Protein AF-A0A087TTS1-F1 (afdb_monomer_lite)

Organism: Stegodyphus mimosarum (NCBI:txid407821)

InterPro domains:
  IPR000451 NF-kappa-B/Dorsal [PTHR24169] (59-221)
  IPR008967 p53-like transcription factor, DNA-binding domain superfamily [SSF49417] (60-221)
  IPR011539 Rel homology domain, DNA-binding domain [PF00554] (62-221)
  IPR011539 Rel homology domain, DNA-binding domain [PS50254] (57-225)
  IPR037059 Rel homology domain (RHD), DNA-binding domain superfamily [G3DSA:2.60.40.340] (59-225)

pLDDT: mean 71.17, std 23.01, range [23.38, 93.0]

Sequence (225 aa):
MLSESIFIASSYNEALQLGTYIQEDISLSAVNDVYSPNSPEGAINFLDLPVNRSYYSGMPYLNLIVQPAEMYRFRYESEKGSHGGLGGKGTSSKKSCPTIKLENYKHKRNVVIRVSLYTKEENPRPHVLQLKKKNSVTDDAVYEKLGKDFTAKFQSLCIVNKKKEEIVEILKNRKLKELYSLGFETRKLDKIHEREIEETAKSMQGCLNAVKLCFEAFYENDLST

Foldseek 3Di:
DDDQFQDDDFDDPDDDPPFRARPDDPPCVVVVVPDPPDDPDPDPPPVPDPPPPVVVPQTKGKDFPFAWDPDDDAAAPPDDDLRAATATHPDPDSFHFTKIATPNDDDPFWKKKKKFKWFPDPPTDGALKFKDAVPDPDTGIDIFTADPRRMGGRGSIHIHADDLVSSLVSLVVVVVVVCVVVVHPDPDDDPVSSVVSVVVSVVCVVRRNDITMTMTMDGPVSVVD

Structure (mmCIF, N/CA/C/O backbone):
data_AF-A0A087TTS1-F1
#
_entry.id   AF-A0A087TTS1-F1
#
loop_
_atom_site.group_PDB
_atom_site.id
_atom_site.type_symbol
_atom_site.label_atom_id
_atom_site.label_alt_id
_atom_site.label_comp_id
_atom_site.label_asym_id
_atom_site.label_entity_id
_atom_site.label_seq_id
_atom_site.pdbx_PDB_ins_code
_atom_site.Cartn_x
_atom_site.Cartn_y
_atom_site.Cartn_z
_atom_site.occupancy
_atom_site.B_iso_or_equiv
_atom_site.auth_seq_id
_atom_site.auth_comp_id
_atom_site.auth_asym_id
_atom_site.auth_atom_id
_atom_site.pdbx_PDB_model_num
ATOM 1 N N . MET A 1 1 ? 20.508 -1.789 13.905 1.00 25.19 1 MET A N 1
ATOM 2 C CA . MET A 1 1 ? 19.551 -2.252 14.930 1.00 25.19 1 MET A CA 1
ATOM 3 C C . MET A 1 1 ? 18.288 -2.631 14.192 1.00 25.19 1 MET A C 1
ATOM 5 O O . MET A 1 1 ? 17.810 -1.817 13.416 1.00 25.19 1 MET A O 1
ATOM 9 N N . LEU A 1 2 ? 17.874 -3.891 14.296 1.00 23.38 2 LEU A N 1
ATOM 10 C CA . LEU A 1 2 ? 16.754 -4.445 13.536 1.00 23.38 2 LEU A CA 1
ATOM 11 C C . LEU A 1 2 ? 15.454 -3.846 14.088 1.00 23.38 2 LEU A C 1
ATOM 13 O O . LEU A 1 2 ? 15.192 -3.986 15.278 1.00 23.38 2 LEU A O 1
ATOM 17 N N . SER A 1 3 ? 14.696 -3.134 13.254 1.00 24.20 3 SER A N 1
ATOM 18 C CA . SER A 1 3 ? 13.356 -2.665 13.598 1.00 24.20 3 SER A CA 1
ATOM 19 C C . SER A 1 3 ? 12.401 -3.858 13.626 1.00 24.20 3 SER A C 1
ATOM 21 O O . SER A 1 3 ? 12.297 -4.606 12.649 1.00 24.20 3 SER A O 1
ATOM 23 N N . GLU A 1 4 ? 11.709 -4.045 14.747 1.00 27.39 4 GLU A N 1
ATOM 24 C CA . GLU A 1 4 ? 10.666 -5.058 14.916 1.00 27.39 4 GLU A CA 1
ATOM 25 C C . GLU A 1 4 ? 9.496 -4.718 13.984 1.00 27.39 4 GLU A C 1
ATOM 27 O O . GLU A 1 4 ? 8.679 -3.842 14.246 1.00 27.39 4 GLU A O 1
ATOM 32 N N . SER A 1 5 ? 9.468 -5.357 12.816 1.00 25.86 5 SER A N 1
ATOM 33 C CA . SER A 1 5 ? 8.443 -5.134 11.798 1.00 25.86 5 SER A CA 1
ATOM 34 C C . SER A 1 5 ? 7.351 -6.191 11.943 1.00 25.86 5 SER A C 1
ATOM 36 O O . SER A 1 5 ? 7.622 -7.385 11.833 1.00 25.86 5 SER A O 1
ATOM 38 N N . ILE A 1 6 ? 6.105 -5.768 12.159 1.00 30.20 6 ILE A N 1
ATOM 39 C CA . ILE A 1 6 ? 4.937 -6.657 12.163 1.00 30.20 6 ILE A CA 1
ATOM 40 C C . ILE A 1 6 ? 4.554 -6.934 10.704 1.00 30.20 6 ILE A C 1
ATOM 42 O O . ILE A 1 6 ? 3.877 -6.135 10.053 1.00 30.20 6 ILE A O 1
ATOM 46 N N . PHE A 1 7 ? 5.005 -8.071 10.174 1.00 26.64 7 PHE A N 1
ATOM 47 C CA . PHE A 1 7 ? 4.662 -8.513 8.824 1.00 26.64 7 PHE A CA 1
ATOM 48 C C . PHE A 1 7 ? 3.325 -9.260 8.808 1.00 26.64 7 PHE A C 1
ATOM 50 O O . PHE A 1 7 ? 3.176 -10.326 9.404 1.00 26.64 7 PHE A O 1
ATOM 57 N N . ILE A 1 8 ? 2.353 -8.708 8.076 1.00 28.55 8 ILE A N 1
ATOM 58 C CA . ILE A 1 8 ? 1.053 -9.329 7.809 1.00 28.55 8 ILE A CA 1
ATOM 59 C C . ILE A 1 8 ? 0.707 -9.166 6.320 1.00 28.55 8 ILE A C 1
ATOM 61 O O . ILE A 1 8 ? 0.448 -8.064 5.851 1.00 28.55 8 ILE A O 1
ATOM 65 N N . ALA A 1 9 ? 0.662 -10.272 5.574 1.00 27.17 9 ALA A N 1
ATOM 66 C CA . ALA A 1 9 ? 0.062 -10.383 4.238 1.00 27.17 9 ALA A CA 1
ATOM 67 C C . ALA A 1 9 ? -0.929 -11.565 4.279 1.00 27.17 9 ALA A C 1
ATOM 69 O O . ALA A 1 9 ? -0.661 -12.550 4.946 1.00 27.17 9 ALA A O 1
ATOM 70 N N . SER A 1 10 ? -2.087 -11.612 3.627 1.00 29.55 10 SER A N 1
ATOM 71 C CA . SER A 1 10 ? -2.648 -10.877 2.499 1.00 29.55 10 SER A CA 1
ATOM 72 C C . SER A 1 10 ? -4.180 -10.990 2.566 1.00 29.55 10 SER A C 1
ATOM 74 O O . SER A 1 10 ? -4.708 -11.896 3.212 1.00 29.55 10 SER A O 1
ATOM 76 N N . SER A 1 11 ? -4.920 -10.134 1.859 1.00 31.55 11 SER A N 1
ATOM 77 C CA . SER A 1 11 ? -6.323 -10.443 1.570 1.00 31.55 11 SER A CA 1
ATOM 78 C C . SER A 1 11 ? -6.399 -11.492 0.447 1.00 31.55 11 SER A C 1
ATOM 80 O O . SER A 1 11 ? -6.242 -11.143 -0.725 1.00 31.55 11 SER A O 1
ATOM 82 N N . TYR A 1 12 ? -6.683 -12.751 0.785 1.00 31.62 12 TYR A N 1
ATOM 83 C CA . TYR A 1 12 ? -7.326 -13.710 -0.119 1.00 31.62 12 TYR A CA 1
ATOM 84 C C . TYR A 1 12 ? -8.422 -14.454 0.647 1.00 31.62 12 TYR A C 1
ATOM 86 O O . TYR A 1 12 ? -8.173 -15.083 1.671 1.00 31.62 12 TYR A O 1
ATOM 94 N N . ASN A 1 13 ? -9.655 -14.351 0.153 1.00 37.06 13 ASN A N 1
ATOM 95 C CA . ASN A 1 13 ? -10.732 -15.258 0.526 1.00 37.06 13 ASN A CA 1
ATOM 96 C C . ASN A 1 13 ? -10.643 -16.457 -0.417 1.00 37.06 13 ASN A C 1
ATOM 98 O O . ASN A 1 13 ? -11.119 -16.369 -1.541 1.00 37.06 13 ASN A O 1
ATOM 102 N N . GLU A 1 14 ? -9.955 -17.503 0.029 1.00 29.23 14 GLU A N 1
ATOM 103 C CA . GLU A 1 14 ? -10.333 -18.920 -0.072 1.00 29.23 14 GLU A CA 1
ATOM 104 C C . GLU A 1 14 ? -9.151 -19.740 0.464 1.00 29.23 14 GLU A C 1
ATOM 106 O O . GLU A 1 14 ? -8.061 -19.710 -0.093 1.00 29.23 14 GLU A O 1
ATOM 111 N N . ALA A 1 15 ? -9.373 -20.417 1.595 1.00 25.44 15 ALA A N 1
ATOM 112 C CA . ALA A 1 15 ? -8.446 -21.350 2.236 1.00 25.44 15 ALA A CA 1
ATOM 113 C C . ALA A 1 15 ? -7.056 -20.792 2.613 1.00 25.44 15 ALA A C 1
ATOM 115 O O . ALA A 1 15 ? -6.059 -21.112 1.984 1.00 25.44 15 ALA A O 1
ATOM 116 N N . LEU A 1 16 ? -6.995 -20.010 3.697 1.00 27.19 16 LEU A N 1
ATOM 117 C CA . LEU A 1 16 ? -6.027 -20.143 4.803 1.00 27.19 16 LEU A CA 1
ATOM 118 C C . LEU A 1 16 ? -6.139 -18.899 5.682 1.00 27.19 16 LEU A C 1
ATOM 120 O O . LEU A 1 16 ? -5.562 -17.846 5.433 1.00 27.19 16 LEU A O 1
ATOM 124 N N . GLN A 1 17 ? -6.902 -19.056 6.754 1.00 27.30 17 GLN A N 1
ATOM 125 C CA . GLN A 1 17 ? -6.937 -18.168 7.906 1.00 27.30 17 GLN A CA 1
ATOM 126 C C . GLN A 1 17 ? -5.632 -18.363 8.705 1.00 27.30 17 GLN A C 1
ATOM 128 O O . GLN A 1 17 ? -5.651 -18.793 9.855 1.00 27.30 17 GLN A O 1
ATOM 133 N N . LEU A 1 18 ? -4.479 -18.158 8.061 1.00 27.58 18 LEU A N 1
ATOM 134 C CA . LEU A 1 18 ? -3.185 -18.194 8.729 1.00 27.58 18 LEU A CA 1
ATOM 135 C C . LEU A 1 18 ? -2.978 -16.830 9.369 1.00 27.58 18 LEU A C 1
ATOM 137 O O . LEU A 1 18 ? -2.708 -15.840 8.692 1.00 27.58 18 LEU A O 1
ATOM 141 N N . GLY A 1 19 ? -3.191 -16.799 10.684 1.00 28.50 19 GLY A N 1
ATOM 142 C CA . GLY A 1 19 ? -2.874 -15.665 11.531 1.00 28.50 19 GLY A CA 1
ATOM 143 C C . GLY A 1 19 ? -1.453 -15.202 11.252 1.00 28.50 19 GLY A C 1
ATOM 144 O O . GLY A 1 19 ? -0.486 -15.945 11.382 1.00 28.50 19 GLY A O 1
ATOM 145 N N . THR A 1 20 ? -1.345 -13.969 10.816 1.00 30.69 20 THR A N 1
ATOM 146 C CA . THR A 1 20 ? -0.092 -13.245 10.712 1.00 30.69 20 THR A CA 1
ATOM 147 C C . THR A 1 20 ? 0.042 -12.437 11.997 1.00 30.69 20 THR A C 1
ATOM 149 O O . THR A 1 20 ? -0.834 -11.629 12.318 1.00 30.69 20 THR A O 1
ATOM 152 N N . TYR A 1 21 ? 1.074 -12.745 12.777 1.00 36.06 21 TYR A N 1
ATOM 153 C CA . TYR A 1 21 ? 1.198 -12.351 14.178 1.00 36.06 21 TYR A CA 1
ATOM 154 C C . TYR A 1 21 ? 2.141 -11.163 14.366 1.00 36.06 21 TYR A C 1
ATOM 156 O O . TYR A 1 21 ? 3.129 -11.016 13.650 1.00 36.06 21 TYR A O 1
ATOM 164 N N . ILE A 1 22 ? 1.846 -10.344 15.379 1.00 29.83 22 ILE A N 1
ATOM 165 C CA . ILE A 1 22 ? 2.792 -9.385 15.952 1.00 29.83 22 ILE A CA 1
ATOM 166 C C . ILE A 1 22 ? 3.912 -10.174 16.628 1.00 29.83 22 ILE A C 1
ATOM 168 O O . ILE A 1 22 ? 3.656 -10.955 17.545 1.00 29.83 22 ILE A O 1
ATOM 172 N N . GLN A 1 23 ? 5.139 -9.977 16.158 1.00 28.70 23 GLN A N 1
ATOM 173 C CA . GLN A 1 23 ? 6.338 -10.542 16.756 1.00 28.70 23 GLN A CA 1
ATOM 174 C C . GLN A 1 23 ? 6.786 -9.624 17.901 1.00 28.70 23 GLN A C 1
ATOM 176 O O . GLN A 1 23 ? 7.677 -8.808 17.723 1.00 28.70 23 GLN A O 1
ATOM 181 N N . GLU A 1 24 ? 6.138 -9.729 19.060 1.00 29.58 24 GLU A N 1
ATOM 182 C CA . GLU A 1 24 ? 6.689 -9.201 20.314 1.00 29.58 24 GLU A CA 1
ATOM 183 C C . GLU A 1 24 ? 6.966 -10.379 21.255 1.00 29.58 24 GLU A C 1
ATOM 185 O O . GLU A 1 24 ? 6.064 -11.149 21.586 1.00 29.58 24 GLU A O 1
ATOM 190 N N . ASP A 1 25 ? 8.243 -10.534 21.611 1.00 29.30 25 ASP A N 1
ATOM 191 C CA . ASP A 1 25 ? 8.785 -11.341 22.707 1.00 29.30 25 ASP A CA 1
ATOM 192 C C . ASP A 1 25 ? 8.143 -12.717 22.949 1.00 29.30 25 ASP A C 1
ATOM 194 O O . ASP A 1 25 ? 7.500 -12.977 23.972 1.00 29.30 25 ASP A O 1
ATOM 198 N N . ILE A 1 26 ? 8.452 -13.683 22.075 1.00 32.44 26 ILE A N 1
ATOM 199 C CA . ILE A 1 26 ? 8.525 -15.074 22.538 1.00 32.44 26 ILE A CA 1
ATOM 200 C C . ILE A 1 26 ? 9.680 -15.110 23.538 1.00 32.44 26 ILE A C 1
ATOM 202 O O . ILE A 1 26 ? 10.849 -15.119 23.151 1.00 32.44 26 ILE A O 1
ATOM 206 N N . SER A 1 27 ? 9.360 -15.120 24.834 1.00 30.25 27 SER A N 1
ATOM 207 C CA . SER A 1 27 ? 10.336 -15.485 25.856 1.00 30.25 27 SER A CA 1
ATOM 208 C C . SER A 1 27 ? 10.974 -16.808 25.430 1.00 30.25 27 SER A C 1
ATOM 210 O O . SER A 1 27 ? 10.293 -17.829 25.334 1.00 30.25 27 SER A O 1
ATOM 212 N N . LEU A 1 28 ? 12.286 -16.784 25.170 1.00 33.53 28 LEU A N 1
ATOM 213 C CA . LEU A 1 28 ? 13.107 -17.945 24.791 1.00 33.53 28 LEU A CA 1
ATOM 214 C C . LEU A 1 28 ? 12.978 -19.128 25.771 1.00 33.53 28 LEU A C 1
ATOM 216 O O . LEU A 1 28 ? 13.400 -20.237 25.458 1.00 33.53 28 LEU A O 1
ATOM 220 N N . SER A 1 29 ? 12.351 -18.927 26.933 1.00 32.62 29 SER A N 1
ATOM 221 C CA . SER A 1 29 ? 11.978 -19.992 27.860 1.00 32.62 29 SER A CA 1
ATOM 222 C C . SER A 1 29 ? 10.967 -20.993 27.290 1.00 32.62 29 SER A C 1
ATOM 224 O O . SER A 1 29 ? 10.970 -22.130 27.741 1.00 32.62 29 SER A O 1
ATOM 226 N N . ALA A 1 30 ? 10.151 -20.633 26.291 1.00 36.94 30 ALA A N 1
ATOM 227 C CA . ALA A 1 30 ? 9.190 -21.560 25.678 1.00 36.94 30 ALA A CA 1
ATOM 228 C C . ALA A 1 30 ? 9.812 -22.492 24.615 1.00 36.94 30 ALA A C 1
ATOM 230 O O . ALA A 1 30 ? 9.168 -23.446 24.186 1.00 36.94 30 ALA A O 1
ATOM 231 N N . VAL A 1 31 ? 11.050 -22.224 24.180 1.00 34.72 31 VAL A N 1
ATOM 232 C CA . VAL A 1 31 ? 11.747 -23.001 23.134 1.00 34.72 31 VAL A CA 1
ATOM 233 C C . VAL A 1 31 ? 12.570 -24.153 23.728 1.00 34.72 31 VAL A C 1
ATOM 235 O O . VAL A 1 31 ? 12.857 -25.131 23.041 1.00 34.72 31 VAL A O 1
ATOM 238 N N . ASN A 1 32 ? 12.912 -24.087 25.018 1.00 33.50 32 ASN A N 1
ATOM 239 C CA . ASN A 1 32 ? 13.805 -25.065 25.647 1.00 33.50 32 ASN A CA 1
ATOM 240 C C . ASN A 1 32 ? 13.162 -26.437 25.920 1.00 33.50 32 ASN A C 1
ATOM 242 O O . ASN A 1 32 ? 13.896 -27.401 26.120 1.00 33.50 32 ASN A O 1
ATOM 246 N N . ASP A 1 33 ? 11.833 -26.559 25.864 1.00 35.97 33 ASP A N 1
ATOM 247 C CA . ASP A 1 33 ? 11.143 -27.834 26.122 1.00 35.97 33 ASP A CA 1
ATOM 248 C C . ASP A 1 33 ? 11.001 -28.728 24.876 1.00 35.97 33 ASP A C 1
ATOM 250 O O . ASP A 1 33 ? 10.437 -29.820 24.952 1.00 35.97 33 ASP A O 1
ATOM 254 N N . VAL A 1 34 ? 11.538 -28.313 23.721 1.00 40.97 34 VAL A N 1
ATOM 255 C CA . VAL A 1 34 ? 11.495 -29.100 22.473 1.00 40.97 34 VAL A CA 1
ATOM 256 C C . VAL A 1 34 ? 12.896 -29.238 21.872 1.00 40.97 34 VAL A C 1
ATOM 258 O O . VAL A 1 34 ? 13.123 -28.988 20.692 1.00 40.97 34 VAL A O 1
ATOM 261 N N . TYR A 1 35 ? 13.868 -29.650 22.687 1.00 32.09 35 TYR A N 1
ATOM 262 C CA . TYR A 1 35 ? 15.144 -30.156 22.180 1.00 32.09 35 TYR A CA 1
ATOM 263 C C . TYR A 1 35 ? 15.119 -31.686 22.207 1.00 32.09 35 TYR A C 1
ATOM 265 O O . TYR A 1 35 ? 15.430 -32.310 23.220 1.00 32.09 35 TYR A O 1
ATOM 273 N N . SER A 1 36 ? 14.722 -32.306 21.092 1.00 39.31 36 SER A N 1
ATOM 274 C CA . SER A 1 36 ? 14.979 -33.732 20.867 1.00 39.31 36 SER A CA 1
ATOM 275 C C . SER A 1 36 ? 16.279 -33.857 20.066 1.00 39.31 36 SER A C 1
ATOM 277 O O . SER A 1 36 ? 16.302 -33.467 18.898 1.00 39.31 36 SER A O 1
ATOM 279 N N . PRO A 1 37 ? 17.375 -34.369 20.656 1.00 37.22 37 PRO A N 1
ATOM 280 C CA . PRO A 1 37 ? 18.721 -34.286 20.081 1.00 37.22 37 PRO A CA 1
ATOM 281 C C . PRO A 1 37 ? 18.973 -35.197 18.861 1.00 37.22 37 PRO A C 1
ATOM 283 O O . PRO A 1 37 ? 20.119 -35.347 18.453 1.00 37.22 37 PRO A O 1
ATOM 286 N N . ASN A 1 38 ? 17.939 -35.802 18.261 1.00 41.56 38 ASN A N 1
ATOM 287 C CA . ASN A 1 38 ? 18.095 -36.894 17.289 1.00 41.56 38 ASN A CA 1
ATOM 288 C C . ASN A 1 38 ? 17.496 -36.647 15.888 1.00 41.56 38 ASN A C 1
ATOM 290 O O . ASN A 1 38 ? 17.278 -37.614 15.163 1.00 41.56 38 ASN A O 1
ATOM 294 N N . SER A 1 39 ? 17.248 -35.403 15.459 1.00 36.75 39 SER A N 1
ATOM 295 C CA . SER A 1 39 ? 16.858 -35.135 14.060 1.00 36.75 39 SER A CA 1
ATOM 296 C C . SER A 1 39 ? 18.042 -34.603 13.246 1.00 36.75 39 SER A C 1
ATOM 298 O O . SER A 1 39 ? 18.546 -33.523 13.564 1.00 36.75 39 SER A O 1
ATOM 300 N N . PRO A 1 40 ? 18.494 -35.310 12.195 1.00 44.06 40 PRO A N 1
ATOM 301 C CA . PRO A 1 40 ? 19.441 -34.759 11.241 1.00 44.06 40 PRO A CA 1
ATOM 302 C C . PRO A 1 40 ? 18.705 -33.795 10.294 1.00 44.06 40 PRO A C 1
ATOM 304 O O . PRO A 1 40 ? 17.588 -34.072 9.875 1.00 44.06 40 PRO A O 1
ATOM 307 N N . GLU A 1 41 ? 19.365 -32.682 9.967 1.00 38.72 41 GLU A N 1
ATOM 308 C CA . GLU A 1 41 ? 18.955 -31.611 9.035 1.00 38.72 41 GLU A CA 1
ATOM 309 C C . GLU A 1 41 ? 18.004 -30.533 9.598 1.00 38.72 41 GLU A C 1
ATOM 311 O O . GLU A 1 41 ? 16.790 -30.673 9.710 1.00 38.72 41 GLU A O 1
ATOM 316 N N . GLY A 1 42 ? 18.615 -29.395 9.952 1.00 39.56 42 GLY A N 1
ATOM 317 C CA . GLY A 1 42 ? 17.997 -28.229 10.583 1.00 39.56 42 GLY A CA 1
ATOM 318 C C . GLY A 1 42 ? 17.185 -27.334 9.646 1.00 39.56 42 GLY A C 1
ATOM 319 O O . GLY A 1 42 ? 17.517 -26.162 9.478 1.00 39.56 42 GLY A O 1
ATOM 320 N N . ALA A 1 43 ? 16.090 -27.853 9.094 1.00 34.31 43 ALA A N 1
ATOM 321 C CA . ALA A 1 43 ? 15.010 -27.037 8.549 1.00 34.31 43 ALA A CA 1
ATOM 322 C C . ALA A 1 43 ? 13.812 -27.096 9.507 1.00 34.31 43 ALA A C 1
ATOM 324 O O . ALA A 1 43 ? 13.143 -28.118 9.631 1.00 34.31 43 ALA A O 1
ATOM 325 N N . ILE A 1 44 ? 13.546 -25.998 10.217 1.00 38.88 44 ILE A N 1
ATOM 326 C CA . ILE A 1 44 ? 12.379 -25.898 11.097 1.00 38.88 44 ILE A CA 1
ATOM 327 C C . ILE A 1 44 ? 11.158 -25.626 10.208 1.00 38.88 44 ILE A C 1
ATOM 329 O O . ILE A 1 44 ? 10.908 -24.487 9.813 1.00 38.88 44 ILE A O 1
ATOM 333 N N . ASN A 1 45 ? 10.396 -26.665 9.865 1.00 38.00 45 ASN A N 1
ATOM 334 C CA . ASN A 1 45 ? 9.073 -26.489 9.270 1.00 38.00 45 ASN A CA 1
ATOM 335 C C . ASN A 1 45 ? 8.112 -26.012 10.364 1.00 38.00 45 ASN A C 1
ATOM 337 O O . ASN A 1 45 ? 7.629 -26.795 11.178 1.00 38.00 45 ASN A O 1
ATOM 341 N N . PHE A 1 46 ? 7.795 -24.716 10.371 1.00 40.12 46 PHE A N 1
ATOM 342 C CA . PHE A 1 46 ? 6.841 -24.111 11.315 1.00 40.12 46 PHE A CA 1
ATOM 343 C C . PHE A 1 46 ? 5.412 -24.691 11.226 1.00 40.12 46 PHE A C 1
ATOM 345 O O . PHE A 1 46 ? 4.577 -24.392 12.076 1.00 40.12 46 PHE A O 1
ATOM 352 N N . LEU A 1 47 ? 5.132 -25.523 10.217 1.00 39.78 47 LEU A N 1
ATOM 353 C CA . LEU A 1 47 ? 3.879 -26.263 10.035 1.00 39.78 47 LEU A CA 1
ATOM 354 C C . LEU A 1 47 ? 3.792 -27.545 10.884 1.00 39.78 47 LEU A C 1
ATOM 356 O O . LEU A 1 47 ? 2.684 -28.016 11.123 1.00 39.78 47 LEU A O 1
ATOM 360 N N . ASP A 1 48 ? 4.922 -28.072 11.365 1.00 37.06 48 ASP A N 1
ATOM 361 C CA . ASP A 1 48 ? 4.988 -29.342 12.108 1.00 37.06 48 ASP A CA 1
ATOM 362 C C . ASP A 1 48 ? 5.033 -29.151 13.635 1.00 37.06 48 ASP A C 1
ATOM 364 O O . ASP A 1 48 ? 5.116 -30.115 14.399 1.00 37.06 48 ASP A O 1
ATOM 368 N N . LEU A 1 49 ? 4.959 -27.906 14.113 1.00 39.91 49 LEU A N 1
ATOM 369 C CA . LEU A 1 49 ? 4.900 -27.624 15.542 1.00 39.91 49 LEU A CA 1
ATOM 370 C C . LEU A 1 49 ? 3.461 -27.821 16.053 1.00 39.91 49 LEU A C 1
ATOM 372 O O . LEU A 1 49 ? 2.540 -27.185 15.531 1.00 39.91 49 LEU A O 1
ATOM 376 N N . PRO A 1 50 ? 3.232 -28.612 17.121 1.00 39.31 50 PRO A N 1
ATOM 377 C CA . PRO A 1 50 ? 1.952 -28.652 17.817 1.00 39.31 50 PRO A CA 1
ATOM 378 C C . PRO A 1 50 ? 1.796 -27.370 18.651 1.00 39.31 50 PRO A C 1
ATOM 380 O O . PRO A 1 50 ? 1.785 -27.396 19.880 1.00 39.31 50 PRO A O 1
ATOM 383 N N . VAL A 1 51 ? 1.719 -26.209 17.991 1.00 45.78 51 VAL A N 1
ATOM 384 C CA . VAL A 1 51 ? 1.486 -24.937 18.675 1.00 45.78 51 VAL A CA 1
ATOM 385 C C . VAL A 1 51 ? 0.029 -24.913 19.107 1.00 45.78 51 VAL A C 1
ATOM 387 O O . VAL A 1 51 ? -0.899 -24.893 18.297 1.00 45.78 51 VAL A O 1
ATOM 390 N N . ASN A 1 52 ? -0.167 -24.959 20.420 1.00 40.62 52 ASN A N 1
ATOM 391 C CA . ASN A 1 52 ? -1.472 -24.944 21.052 1.00 40.62 52 ASN A CA 1
ATOM 392 C C . ASN A 1 52 ? -2.261 -23.709 20.573 1.00 40.62 52 ASN A C 1
ATOM 394 O O . ASN A 1 52 ? -1.883 -22.570 20.853 1.00 40.62 52 ASN A O 1
ATOM 398 N N . ARG A 1 53 ? -3.363 -23.931 19.841 1.00 41.09 53 ARG A N 1
ATOM 399 C CA . ARG A 1 53 ? -4.241 -22.889 19.260 1.00 41.09 53 ARG A CA 1
ATOM 400 C C . ARG A 1 53 ? -4.687 -21.827 20.277 1.00 41.09 53 ARG A C 1
ATOM 402 O O . ARG A 1 53 ? -5.051 -20.722 19.886 1.00 41.09 53 ARG A O 1
ATOM 409 N N . SER A 1 54 ? -4.661 -22.163 21.567 1.00 46.03 54 SER A N 1
ATOM 410 C CA . SER A 1 54 ? -4.984 -21.279 22.688 1.00 46.03 54 SER A CA 1
ATOM 411 C C . SER A 1 54 ? -4.014 -20.104 22.864 1.00 46.03 54 SER A C 1
ATOM 413 O O . SER A 1 54 ? -4.421 -19.067 23.382 1.00 46.03 54 SER A O 1
ATOM 415 N N . TYR A 1 55 ? -2.762 -20.208 22.403 1.00 45.59 55 TYR A N 1
ATOM 416 C CA . TYR A 1 55 ? -1.783 -19.119 22.539 1.00 45.59 55 TYR A CA 1
ATOM 417 C C . TYR A 1 55 ? -2.102 -17.934 21.614 1.00 45.59 55 TYR A C 1
ATOM 419 O O . TYR A 1 55 ? -1.853 -16.776 21.939 1.00 45.59 55 TYR A O 1
ATOM 427 N N . TYR A 1 56 ? -2.741 -18.211 20.478 1.00 50.62 56 TYR A N 1
ATOM 428 C CA . TYR A 1 56 ? -3.086 -17.209 19.475 1.00 50.62 56 TYR A CA 1
ATOM 429 C C . TYR A 1 56 ? -4.426 -16.514 19.724 1.00 50.62 56 TYR A C 1
ATOM 431 O O . TYR A 1 56 ? -4.667 -15.441 19.175 1.00 50.62 56 TYR A O 1
ATOM 439 N N . SER A 1 57 ? -5.293 -17.062 20.586 1.00 59.53 57 SER A N 1
ATOM 440 C CA . SER A 1 57 ? -6.628 -16.493 20.829 1.00 59.53 57 SER A CA 1
ATOM 441 C C . SER A 1 57 ? -6.622 -15.137 21.551 1.00 59.53 57 SER A C 1
ATOM 443 O O . SER A 1 57 ? -7.675 -14.518 21.685 1.00 59.53 57 SER A O 1
ATOM 445 N N . GLY A 1 58 ? -5.458 -14.660 22.007 1.00 69.25 58 GLY A N 1
ATOM 446 C CA . GLY A 1 58 ? -5.301 -13.375 22.694 1.00 69.25 58 GLY A CA 1
ATOM 447 C C . GLY A 1 58 ? -4.381 -12.364 22.007 1.00 69.25 58 GLY A C 1
ATOM 448 O O . GLY A 1 58 ? -4.279 -11.245 22.505 1.00 69.25 58 GLY A O 1
ATOM 449 N N . MET A 1 59 ? -3.727 -12.732 20.901 1.00 77.19 59 MET A N 1
ATOM 450 C CA . MET A 1 59 ? -2.749 -11.865 20.236 1.00 77.19 59 MET A CA 1
ATOM 451 C C . MET A 1 59 ? -3.441 -10.819 19.355 1.00 77.19 59 MET A C 1
ATOM 453 O O . MET A 1 59 ? -4.506 -11.118 18.797 1.00 77.19 59 MET A O 1
ATOM 457 N N . PRO A 1 60 ? -2.870 -9.609 19.203 1.00 82.38 60 PRO A N 1
ATOM 458 C CA . PRO A 1 60 ? -3.443 -8.609 18.318 1.00 82.38 60 PRO A CA 1
ATOM 459 C C . PRO A 1 60 ? -3.316 -9.011 16.844 1.00 82.38 60 PRO A C 1
ATOM 461 O O . PRO A 1 60 ? -2.300 -9.568 16.430 1.00 82.38 60 PRO A O 1
ATOM 464 N N . TYR A 1 61 ? -4.343 -8.710 16.049 1.00 82.81 61 TYR A N 1
ATOM 465 C CA . TYR A 1 61 ? -4.375 -9.016 14.615 1.00 82.81 61 TYR A CA 1
ATOM 466 C C . TYR A 1 61 ? -5.214 -7.997 13.838 1.00 82.81 61 TYR A C 1
ATOM 468 O O . TYR A 1 61 ? -6.091 -7.333 14.393 1.00 82.81 61 TYR A O 1
ATOM 476 N N . LEU A 1 62 ? -4.960 -7.878 12.533 1.00 84.81 62 LEU A N 1
ATOM 477 C CA . LEU A 1 62 ? -5.743 -7.020 11.645 1.00 84.81 62 LEU A CA 1
ATOM 478 C C . LEU A 1 62 ? -6.936 -7.778 11.062 1.00 84.81 62 LEU A C 1
ATOM 480 O O . LEU A 1 62 ? -6.787 -8.837 10.458 1.00 84.81 62 LEU A O 1
ATOM 484 N N . ASN A 1 63 ? -8.120 -7.195 11.204 1.00 86.25 63 ASN A N 1
ATOM 485 C CA . ASN A 1 63 ? -9.370 -7.706 10.666 1.00 86.25 63 ASN A CA 1
ATOM 486 C C . ASN A 1 63 ? -9.913 -6.758 9.587 1.00 86.25 63 ASN A C 1
ATOM 488 O O . ASN A 1 63 ? -10.146 -5.575 9.849 1.00 86.25 63 ASN A O 1
ATOM 492 N N . LEU A 1 64 ? -10.145 -7.262 8.371 1.00 85.12 64 LEU A N 1
ATOM 493 C CA . LEU A 1 64 ? -10.760 -6.485 7.290 1.00 85.12 64 LEU A CA 1
ATOM 494 C C . LEU A 1 64 ? -12.284 -6.446 7.467 1.00 85.12 64 LEU A C 1
ATOM 496 O O . LEU A 1 64 ? -13.014 -7.284 6.941 1.00 85.12 64 LEU A O 1
ATOM 500 N N . ILE A 1 65 ? -12.765 -5.434 8.189 1.00 88.56 65 ILE A N 1
ATOM 501 C CA . ILE A 1 65 ? -14.198 -5.212 8.434 1.00 88.56 65 ILE A CA 1
ATOM 502 C C . ILE A 1 65 ? -14.942 -4.896 7.134 1.00 88.56 65 ILE A C 1
ATOM 504 O O . ILE A 1 65 ? -16.065 -5.349 6.925 1.00 88.56 65 ILE A O 1
ATOM 508 N N . VAL A 1 66 ? -14.313 -4.122 6.245 1.00 87.50 66 VAL A N 1
ATOM 509 C CA . VAL A 1 66 ? -14.834 -3.852 4.902 1.00 87.50 66 VAL A CA 1
ATOM 510 C C . VAL A 1 66 ? -13.750 -4.180 3.889 1.00 87.50 66 VAL A C 1
ATOM 512 O O . VAL A 1 66 ? -12.730 -3.494 3.816 1.00 87.50 66 VAL A O 1
ATOM 515 N N . GLN A 1 67 ? -13.997 -5.222 3.097 1.00 85.94 67 GLN A N 1
ATOM 516 C CA . GLN A 1 67 ? -13.139 -5.621 1.982 1.00 85.94 67 GLN A CA 1
ATOM 517 C C . GLN A 1 67 ? -13.111 -4.533 0.896 1.00 85.94 67 GLN A C 1
ATOM 519 O O . GLN A 1 67 ? -14.117 -3.844 0.714 1.00 85.94 67 GLN A O 1
ATOM 524 N N . PRO A 1 68 ? -12.009 -4.359 0.149 1.00 86.44 68 PRO A N 1
ATOM 525 C CA . PRO A 1 68 ? -11.990 -3.483 -1.018 1.00 86.44 68 PRO A CA 1
ATOM 526 C C . PRO A 1 68 ? -12.939 -3.990 -2.111 1.00 86.44 68 PRO A C 1
ATOM 528 O O . PRO A 1 68 ? -13.188 -5.190 -2.237 1.00 86.44 68 PRO A O 1
ATOM 531 N N . ALA A 1 69 ? -13.473 -3.073 -2.916 1.00 82.50 69 ALA A N 1
ATOM 532 C CA . ALA A 1 69 ? -14.264 -3.428 -4.087 1.00 82.50 69 ALA A CA 1
ATOM 533 C C . ALA A 1 69 ? -13.430 -4.256 -5.081 1.00 82.50 69 ALA A C 1
ATOM 535 O O . ALA A 1 69 ? -12.298 -3.898 -5.398 1.00 82.50 69 ALA A O 1
ATOM 536 N N . GLU A 1 70 ? -14.015 -5.337 -5.602 1.00 79.62 70 GLU A N 1
ATOM 537 C CA . GLU A 1 70 ? -13.353 -6.233 -6.565 1.00 79.62 70 GLU A CA 1
ATOM 538 C C . GLU A 1 70 ? -13.142 -5.571 -7.928 1.00 79.62 70 GLU A C 1
ATOM 540 O O . GLU A 1 70 ? -12.178 -5.860 -8.631 1.00 79.62 70 GLU A O 1
ATOM 545 N N . MET A 1 71 ? -14.042 -4.653 -8.291 1.00 79.06 71 MET A N 1
ATOM 546 C CA . MET A 1 71 ? -13.957 -3.870 -9.514 1.00 79.06 71 MET A CA 1
ATOM 547 C C . MET A 1 71 ? -13.649 -2.418 -9.170 1.00 79.06 71 MET A C 1
ATOM 549 O O . MET A 1 71 ? -14.458 -1.715 -8.563 1.00 79.06 71 MET A O 1
ATOM 553 N N . TYR A 1 72 ? -12.483 -1.952 -9.604 1.00 83.06 72 TYR A N 1
ATOM 554 C CA . TYR A 1 72 ? -12.081 -0.557 -9.501 1.00 83.06 72 TYR A CA 1
ATOM 555 C C . TYR A 1 72 ? -11.295 -0.154 -10.745 1.00 83.06 72 TYR A C 1
ATOM 557 O O . TYR A 1 72 ? -10.492 -0.923 -11.268 1.00 83.06 72 TYR A O 1
ATOM 565 N N . ARG A 1 73 ? -11.533 1.064 -11.238 1.00 87.44 73 ARG A N 1
ATOM 566 C CA . ARG A 1 73 ? -10.833 1.581 -12.415 1.00 87.44 73 ARG A CA 1
ATOM 567 C C . ARG A 1 73 ? -9.573 2.317 -11.984 1.00 87.44 73 ARG A C 1
ATOM 569 O O . ARG A 1 73 ? -9.672 3.412 -11.431 1.00 87.44 73 ARG A O 1
ATOM 576 N N . PHE A 1 74 ? -8.418 1.744 -12.307 1.00 89.31 74 PHE A N 1
ATOM 577 C CA . PHE A 1 74 ? -7.124 2.405 -12.144 1.00 89.31 74 PHE A CA 1
ATOM 578 C C . PHE A 1 74 ? -7.036 3.618 -13.067 1.00 89.31 74 PHE A C 1
ATOM 580 O O . PHE A 1 74 ? -7.641 3.635 -14.144 1.00 89.31 74 PHE A O 1
ATOM 587 N N . ARG A 1 75 ? -6.312 4.645 -12.622 1.00 88.56 75 ARG A N 1
ATOM 588 C CA . ARG A 1 75 ? -6.287 5.956 -13.280 1.00 88.56 75 ARG A CA 1
ATOM 589 C C . ARG A 1 75 ? -4.877 6.374 -13.620 1.00 88.56 75 ARG A C 1
ATOM 591 O O . ARG A 1 75 ? -3.987 6.193 -12.803 1.00 88.56 75 ARG A O 1
ATOM 598 N N . TYR A 1 76 ? -4.668 6.957 -14.789 1.00 89.88 76 TYR A N 1
ATOM 599 C CA . TYR A 1 76 ? -3.400 7.614 -15.087 1.00 89.88 76 TYR A CA 1
ATOM 600 C C . TYR A 1 76 ? -3.337 8.976 -14.404 1.00 89.88 76 TYR A C 1
ATOM 602 O O . TYR A 1 76 ? -4.344 9.675 -14.310 1.00 89.88 76 TYR A O 1
ATOM 610 N N . GLU A 1 77 ? -2.136 9.388 -14.003 1.00 85.69 77 GLU A N 1
ATOM 611 C CA . GLU A 1 77 ? -1.906 10.705 -13.393 1.00 85.69 77 GLU A CA 1
ATOM 612 C C . GLU A 1 77 ? -2.363 11.865 -14.295 1.00 85.69 77 GLU A C 1
ATOM 614 O O . GLU A 1 77 ? -2.800 12.905 -13.817 1.00 85.69 77 GLU A O 1
ATOM 619 N N . SER A 1 78 ? -2.297 11.682 -15.617 1.00 86.19 78 SER A N 1
ATOM 620 C CA . SER A 1 78 ? -2.712 12.690 -16.592 1.00 86.19 78 SER A CA 1
ATOM 621 C C . SER A 1 78 ? -4.233 12.843 -16.737 1.00 86.19 78 SER A C 1
ATOM 623 O O . SER A 1 78 ? -4.678 13.739 -17.457 1.00 86.19 78 SER A O 1
ATOM 625 N N . GLU A 1 79 ? -5.046 11.964 -16.137 1.00 84.12 79 GLU A N 1
ATOM 626 C CA . GLU A 1 79 ? -6.507 12.095 -16.177 1.00 84.12 79 GLU A CA 1
ATOM 627 C C . GLU A 1 79 ? -6.955 13.314 -15.347 1.00 84.12 79 GLU A C 1
ATOM 629 O O . GLU A 1 79 ? -6.630 13.453 -14.170 1.00 84.12 79 GLU A O 1
ATOM 634 N N . LYS A 1 80 ? -7.713 14.229 -15.963 1.00 72.56 80 LYS A N 1
ATOM 635 C CA . LYS A 1 80 ? -8.261 15.405 -15.274 1.00 72.56 80 LYS A CA 1
ATOM 636 C C . LYS A 1 80 ? -9.529 15.017 -14.505 1.00 72.56 80 LYS A C 1
ATOM 638 O O . LYS A 1 80 ? -10.497 14.570 -15.117 1.00 72.56 80 LYS A O 1
ATOM 643 N N . GLY A 1 81 ? -9.565 15.286 -13.199 1.00 69.69 81 GLY A N 1
ATOM 644 C CA . GLY A 1 81 ? -10.782 15.221 -12.379 1.00 69.69 81 GLY A CA 1
ATOM 645 C C . GLY A 1 81 ? -10.629 14.463 -11.058 1.00 69.69 81 GLY A C 1
ATOM 646 O O . GLY A 1 81 ? -9.613 13.832 -10.783 1.00 69.69 81 GLY A O 1
ATOM 647 N N . SER A 1 82 ? -11.663 14.523 -10.214 1.00 69.19 82 SER A N 1
ATOM 648 C CA . SER A 1 82 ? -11.750 13.720 -8.992 1.00 69.19 82 SER A CA 1
ATOM 649 C C . SER A 1 82 ? -12.375 12.357 -9.311 1.00 69.19 82 SER A C 1
ATOM 651 O O . SER A 1 82 ? -13.586 12.215 -9.452 1.00 69.19 82 SER A O 1
ATOM 653 N N . HIS A 1 83 ? -11.542 11.323 -9.440 1.00 67.50 83 HIS A N 1
ATOM 654 C CA . HIS A 1 83 ? -11.991 10.000 -9.901 1.00 67.50 83 HIS A CA 1
ATOM 655 C C . HIS A 1 83 ? -12.637 9.100 -8.835 1.00 67.50 83 HIS A C 1
ATOM 657 O O . HIS A 1 83 ? -13.025 7.976 -9.149 1.00 67.50 83 HIS A O 1
ATOM 663 N N . GLY A 1 84 ? -12.840 9.605 -7.615 1.00 79.88 84 GLY A N 1
ATOM 664 C CA . GLY A 1 84 ? -13.418 8.843 -6.508 1.00 79.88 84 GLY A CA 1
ATOM 665 C C . GLY A 1 84 ? -12.456 7.789 -5.945 1.00 79.88 84 GLY A C 1
ATOM 666 O O . GLY A 1 84 ? -11.639 7.205 -6.658 1.00 79.88 84 GLY A O 1
ATOM 667 N N . GLY A 1 85 ? -12.540 7.563 -4.635 1.00 86.00 85 GLY A N 1
ATOM 668 C CA . GLY A 1 85 ? -11.722 6.556 -3.962 1.00 86.00 85 GLY A CA 1
ATOM 669 C C . GLY A 1 85 ? -12.195 5.127 -4.220 1.00 86.00 85 GLY A C 1
ATOM 670 O O . GLY A 1 85 ? -13.329 4.893 -4.638 1.00 86.00 85 GLY A O 1
ATOM 671 N N . LEU A 1 86 ? -11.318 4.179 -3.915 1.00 86.06 86 LEU A N 1
ATOM 672 C CA . LEU A 1 86 ? -11.587 2.756 -3.850 1.00 86.06 86 LEU A CA 1
ATOM 673 C C . LEU A 1 86 ? -12.725 2.502 -2.860 1.00 86.06 86 LEU A C 1
ATOM 675 O O . LEU A 1 86 ? -12.659 2.899 -1.694 1.00 86.06 86 LEU A O 1
ATOM 679 N N . GLY A 1 87 ? -13.782 1.867 -3.359 1.00 85.25 87 GLY A N 1
ATOM 680 C CA . GLY A 1 87 ? -14.968 1.540 -2.578 1.00 85.25 87 GLY A CA 1
ATOM 681 C C . GLY A 1 87 ? -14.792 0.290 -1.716 1.00 85.25 87 GLY A C 1
ATOM 682 O O . GLY A 1 87 ? -13.814 -0.446 -1.852 1.00 85.25 87 GLY A O 1
ATOM 683 N N . GLY A 1 88 ? -15.775 0.031 -0.854 1.00 85.12 88 GLY A N 1
ATOM 684 C CA . GLY A 1 88 ? -15.923 -1.243 -0.145 1.00 85.12 88 GLY A CA 1
ATOM 685 C C . GLY A 1 88 ? -16.732 -2.282 -0.935 1.00 85.12 88 GLY A C 1
ATOM 686 O O . GLY A 1 88 ? -17.627 -1.932 -1.708 1.00 85.12 88 GLY A O 1
ATOM 687 N N . LYS A 1 89 ? -16.440 -3.570 -0.727 1.00 80.75 89 LYS A N 1
ATOM 688 C CA . LYS A 1 89 ? -17.161 -4.711 -1.310 1.00 80.75 89 LYS A CA 1
ATOM 689 C C . LYS A 1 89 ? -18.614 -4.733 -0.830 1.00 80.75 89 LYS A C 1
ATOM 691 O O . LYS A 1 89 ? -18.895 -4.488 0.339 1.00 80.75 89 LYS A O 1
ATOM 696 N N . GLY A 1 90 ? -19.536 -5.065 -1.735 1.00 68.31 90 GLY A N 1
ATOM 697 C CA . GLY A 1 90 ? -20.939 -5.325 -1.392 1.00 68.31 90 GLY A CA 1
ATOM 698 C C . GLY A 1 90 ? -21.786 -4.087 -1.083 1.00 68.31 90 GLY A C 1
ATOM 699 O O . GLY A 1 90 ? -22.930 -4.229 -0.666 1.00 68.31 90 GLY A O 1
ATOM 700 N N . THR A 1 91 ? -21.272 -2.872 -1.299 1.00 63.12 91 THR A N 1
ATOM 701 C CA . THR A 1 91 ? -22.030 -1.639 -1.046 1.00 63.12 91 THR A CA 1
ATOM 702 C C . THR A 1 91 ? -22.046 -0.730 -2.271 1.00 63.12 91 THR A C 1
ATOM 704 O O . THR A 1 91 ? -20.992 -0.323 -2.750 1.00 63.12 91 THR A O 1
ATOM 707 N N . SER A 1 92 ? -23.230 -0.307 -2.718 1.00 59.50 92 SER A N 1
ATOM 708 C CA . SER A 1 92 ? -23.376 0.744 -3.744 1.00 59.50 92 SER A CA 1
ATOM 709 C C . SER A 1 92 ? -23.125 2.161 -3.195 1.00 59.50 92 SER A C 1
ATOM 711 O O . SER A 1 92 ? -23.178 3.145 -3.933 1.00 59.50 92 SER A O 1
ATOM 713 N N . SER A 1 93 ? -22.871 2.293 -1.886 1.00 63.47 93 SER A N 1
ATOM 714 C CA . SER A 1 93 ? -22.621 3.576 -1.228 1.00 63.47 93 SER A CA 1
ATOM 715 C C . SER A 1 93 ? -21.242 4.128 -1.583 1.00 63.47 93 SER A C 1
ATOM 717 O O . SER A 1 93 ? -20.218 3.548 -1.228 1.00 63.47 93 SER A O 1
ATOM 719 N N . LYS A 1 94 ? -21.216 5.332 -2.168 1.00 59.62 94 LYS A N 1
ATOM 720 C CA . LYS A 1 94 ? -19.991 6.101 -2.470 1.00 59.62 94 LYS A CA 1
ATOM 721 C C . LYS A 1 94 ? -19.148 6.460 -1.234 1.00 59.62 94 LYS A C 1
ATOM 723 O O . LYS A 1 94 ? -18.055 6.991 -1.385 1.00 59.62 94 LYS A O 1
ATOM 728 N N . LYS A 1 95 ? -19.664 6.229 -0.019 1.00 71.50 95 LYS A N 1
ATOM 729 C CA . LYS A 1 95 ? -18.963 6.492 1.250 1.00 71.50 95 LYS A CA 1
ATOM 730 C C . LYS A 1 95 ? -18.288 5.252 1.842 1.00 71.50 95 LYS A C 1
ATOM 732 O O . LYS A 1 95 ? -17.543 5.388 2.808 1.00 71.50 95 LYS A O 1
ATOM 737 N N . SER A 1 96 ? -18.573 4.064 1.311 1.00 84.19 96 SER A N 1
ATOM 738 C CA . SER A 1 96 ? -17.947 2.828 1.775 1.00 84.19 96 SER A CA 1
ATOM 739 C C . SER A 1 96 ? -16.524 2.736 1.244 1.00 84.19 96 SER A C 1
ATOM 741 O O . SER A 1 96 ? -16.284 3.024 0.074 1.00 84.19 96 SER A O 1
ATOM 743 N N . CYS A 1 9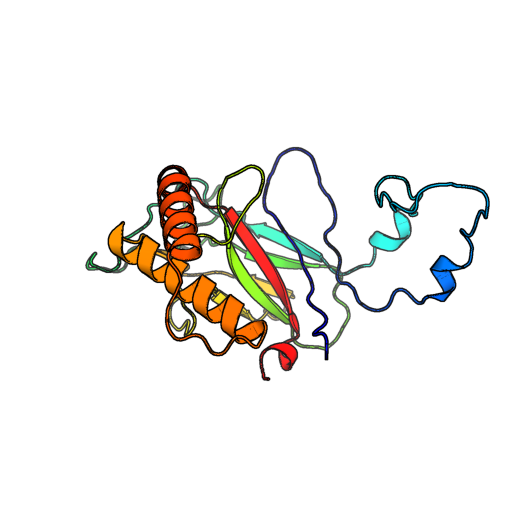7 ? -15.584 2.353 2.098 1.00 89.00 97 CYS A N 1
ATOM 744 C CA . CYS A 1 97 ? -14.164 2.272 1.774 1.00 89.00 97 CYS A CA 1
ATOM 745 C C . CYS A 1 97 ? -13.530 1.096 2.524 1.00 89.00 97 CYS A C 1
ATOM 747 O O . CYS A 1 97 ? -14.086 0.679 3.551 1.00 89.00 97 CYS A O 1
ATOM 749 N N . PRO A 1 98 ? -12.374 0.589 2.061 1.00 89.69 98 PRO A N 1
ATOM 750 C CA 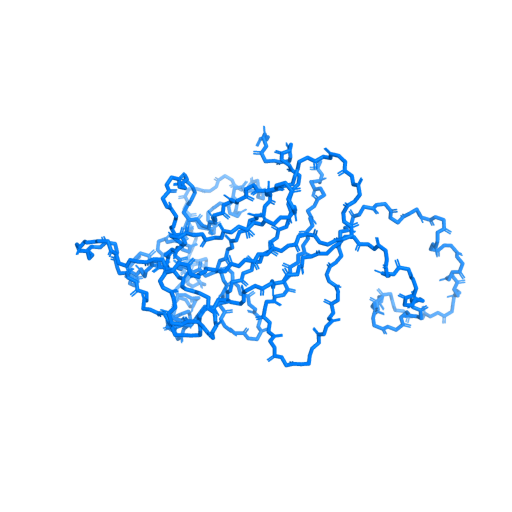. PRO A 1 98 ? -11.641 -0.443 2.778 1.00 89.69 98 PRO A CA 1
ATOM 751 C C . PRO A 1 98 ? -11.415 -0.021 4.230 1.00 89.69 98 PRO A C 1
ATOM 753 O O . PRO A 1 98 ? -10.945 1.088 4.507 1.00 89.69 98 PRO A O 1
ATOM 756 N N . THR A 1 99 ? -11.820 -0.887 5.152 1.00 90.56 99 THR A N 1
ATOM 757 C CA . THR A 1 99 ? -11.814 -0.595 6.585 1.00 90.56 99 THR A CA 1
ATOM 758 C C . THR A 1 99 ? -11.201 -1.764 7.328 1.00 90.56 99 THR A C 1
ATOM 760 O O . THR A 1 99 ? -11.636 -2.904 7.164 1.00 90.56 99 THR A O 1
ATOM 763 N N . ILE A 1 100 ? -10.203 -1.458 8.148 1.00 89.50 100 ILE A N 1
ATOM 764 C CA . ILE A 1 100 ? -9.412 -2.424 8.899 1.00 89.50 100 ILE A CA 1
ATOM 765 C C . ILE A 1 100 ? -9.549 -2.100 10.372 1.00 89.50 100 ILE A C 1
ATOM 767 O O . ILE A 1 100 ? -9.463 -0.936 10.753 1.00 89.50 100 ILE A O 1
ATOM 771 N N . LYS A 1 101 ? -9.749 -3.122 11.193 1.00 89.62 101 LYS A N 1
ATOM 772 C CA . LYS A 1 101 ? -9.788 -3.011 12.644 1.00 89.62 101 LYS A CA 1
ATOM 773 C C . LYS A 1 101 ? -8.660 -3.830 13.244 1.00 89.62 101 LYS A C 1
ATOM 775 O O . LYS A 1 101 ? -8.477 -4.986 12.877 1.00 89.62 101 LYS A O 1
ATOM 780 N N . LEU A 1 102 ? -7.907 -3.221 14.145 1.00 87.44 102 LEU A N 1
ATOM 781 C CA . LEU A 1 102 ? -6.932 -3.917 14.964 1.00 87.44 102 LEU A CA 1
ATOM 782 C C . LEU A 1 102 ? -7.675 -4.530 16.155 1.00 87.44 102 LEU A C 1
ATOM 784 O O . LEU A 1 102 ? -8.162 -3.824 17.037 1.00 87.44 102 LEU A O 1
ATOM 788 N N . GLU A 1 103 ? -7.808 -5.849 16.140 1.00 84.12 103 GLU A N 1
ATOM 789 C CA . GLU A 1 103 ? -8.482 -6.621 17.179 1.00 84.12 103 GLU A CA 1
ATOM 790 C C . GLU A 1 103 ? -7.478 -7.065 18.244 1.00 84.12 103 GLU A C 1
ATOM 792 O O . GLU A 1 103 ? -6.278 -7.147 17.985 1.00 84.12 103 GLU A O 1
ATOM 797 N N . ASN A 1 104 ? -7.972 -7.364 19.450 1.00 84.12 104 ASN A N 1
ATOM 798 C CA . ASN A 1 104 ? -7.185 -7.883 20.578 1.00 84.12 104 ASN A CA 1
ATOM 799 C C . ASN A 1 104 ? -5.983 -7.021 21.018 1.00 84.12 104 ASN A C 1
ATOM 801 O O . ASN A 1 104 ? -5.151 -7.470 21.805 1.00 84.12 104 ASN A O 1
ATOM 805 N N . TYR A 1 105 ? -5.906 -5.765 20.583 1.00 84.38 105 TYR A N 1
ATOM 806 C CA . TYR A 1 105 ? -4.841 -4.854 20.980 1.00 84.38 105 TYR A CA 1
ATOM 807 C C . TYR A 1 105 ? -5.150 -4.178 22.316 1.00 84.38 105 TYR A C 1
ATOM 809 O O . TYR A 1 105 ? -6.115 -3.426 22.451 1.00 84.38 105 TYR A O 1
ATOM 817 N N . LYS A 1 106 ? -4.325 -4.472 23.325 1.00 79.00 106 LYS A N 1
ATOM 818 C CA . LYS A 1 106 ? -4.494 -3.987 24.707 1.00 79.00 106 LYS A CA 1
ATOM 819 C C . LYS A 1 106 ? -3.488 -2.904 25.097 1.00 79.00 106 LYS A C 1
ATOM 821 O O . LYS A 1 106 ? -3.594 -2.328 26.181 1.00 79.00 106 LYS A O 1
ATOM 826 N N . HIS A 1 107 ? -2.500 -2.637 24.247 1.00 78.88 107 HIS A N 1
ATOM 827 C CA . HIS A 1 107 ? -1.438 -1.688 24.555 1.00 78.88 107 HIS A CA 1
ATOM 828 C C . HIS A 1 107 ? -1.907 -0.249 24.320 1.00 78.88 107 HIS A C 1
ATOM 830 O O . HIS A 1 107 ? -2.778 0.030 23.501 1.00 78.88 107 HIS A O 1
ATOM 836 N N . LYS A 1 108 ? -1.306 0.693 25.051 1.00 77.12 108 LYS A N 1
ATOM 837 C CA . LYS A 1 108 ? -1.607 2.129 24.929 1.00 77.12 108 LYS A CA 1
ATOM 838 C C . LYS A 1 108 ? -0.773 2.839 23.857 1.00 77.12 108 LYS A C 1
ATOM 840 O O . LYS A 1 108 ? -0.877 4.054 23.730 1.00 77.12 108 LYS A O 1
ATOM 845 N N . ARG A 1 109 ? 0.093 2.118 23.134 1.00 83.69 109 ARG A N 1
ATOM 846 C CA . ARG A 1 109 ? 0.935 2.716 22.089 1.00 83.69 109 ARG A CA 1
ATOM 847 C C . ARG A 1 109 ? 0.087 3.037 20.862 1.00 83.69 109 ARG A C 1
ATOM 849 O O . ARG A 1 109 ? -0.840 2.293 20.535 1.00 83.69 109 ARG A O 1
ATOM 856 N N . ASN A 1 110 ? 0.424 4.124 20.181 1.00 85.94 110 ASN A N 1
ATOM 857 C CA . ASN A 1 110 ? -0.223 4.474 18.926 1.00 85.94 110 ASN A CA 1
ATOM 858 C C . ASN A 1 110 ? 0.258 3.537 17.819 1.00 85.94 110 ASN A C 1
ATOM 860 O O . ASN A 1 110 ? 1.457 3.293 17.678 1.00 85.94 110 ASN A O 1
ATOM 864 N N . VAL A 1 111 ? -0.694 3.049 17.029 1.00 86.31 111 VAL A N 1
ATOM 865 C CA . VAL A 1 111 ? -0.445 2.178 15.881 1.00 86.31 111 VAL A CA 1
ATOM 866 C C . VAL A 1 111 ? -0.922 2.879 14.614 1.00 86.31 111 VAL A C 1
ATOM 868 O O . VAL A 1 111 ? -1.967 3.541 14.593 1.00 86.31 111 VAL A O 1
ATOM 871 N N . VAL A 1 112 ? -0.145 2.717 13.552 1.00 88.31 112 VAL A N 1
ATOM 872 C CA . VAL A 1 112 ? -0.410 3.205 12.204 1.00 88.31 112 VAL A CA 1
ATOM 873 C C . VAL A 1 112 ? -0.526 2.002 11.280 1.00 88.31 112 VAL A C 1
ATOM 875 O O . VAL A 1 112 ? 0.300 1.096 11.322 1.00 88.31 112 VAL A O 1
ATOM 878 N N . ILE A 1 113 ? -1.551 1.988 10.436 1.00 88.06 113 ILE A N 1
ATOM 879 C CA . ILE A 1 113 ? -1.730 0.962 9.414 1.00 88.06 113 ILE A CA 1
ATOM 880 C C . ILE A 1 113 ? -1.153 1.475 8.103 1.00 88.06 113 ILE A C 1
ATOM 882 O O . ILE A 1 113 ? -1.605 2.490 7.571 1.00 88.06 113 ILE A O 1
ATOM 886 N N . ARG A 1 114 ? -0.176 0.757 7.564 1.00 89.00 114 ARG A N 1
ATOM 887 C CA . ARG A 1 114 ? 0.357 0.952 6.220 1.00 89.00 114 ARG A CA 1
ATOM 888 C C . ARG A 1 114 ? -0.435 0.092 5.247 1.00 89.00 114 ARG A C 1
ATOM 890 O O . ARG A 1 114 ? -0.669 -1.085 5.501 1.00 89.00 114 ARG A O 1
ATOM 897 N N . VAL A 1 115 ? -0.796 0.663 4.107 1.00 88.44 115 VAL A N 1
ATOM 898 C CA . VAL A 1 115 ? -1.295 -0.080 2.952 1.00 88.44 115 VAL A CA 1
ATOM 899 C C . VAL A 1 115 ? -0.347 0.082 1.772 1.00 88.44 115 VAL A C 1
ATOM 901 O O . VAL A 1 115 ? 0.100 1.190 1.465 1.00 88.44 115 VAL A O 1
ATOM 904 N N . SER A 1 116 ? -0.044 -1.024 1.102 1.00 89.12 116 SER A N 1
ATOM 905 C CA . SER A 1 116 ? 0.826 -1.077 -0.075 1.00 89.12 116 SER A CA 1
ATOM 906 C C . SER A 1 116 ? 0.257 -2.018 -1.144 1.00 89.12 116 SER A C 1
ATOM 908 O O . SER A 1 116 ? -0.645 -2.818 -0.876 1.00 89.12 116 SER A O 1
ATOM 910 N N . LEU A 1 117 ? 0.739 -1.886 -2.383 1.00 87.25 117 LEU A N 1
ATOM 911 C CA . LEU A 1 117 ? 0.291 -2.706 -3.513 1.00 87.25 117 LEU A CA 1
ATOM 912 C C . LEU A 1 117 ? 1.260 -3.838 -3.801 1.00 87.25 117 LEU A C 1
ATOM 914 O O . LEU A 1 117 ? 2.470 -3.631 -3.847 1.00 87.25 117 LEU A O 1
ATOM 918 N N . TYR A 1 118 ? 0.700 -5.003 -4.104 1.00 88.38 118 TYR A N 1
ATOM 919 C CA . TYR A 1 118 ? 1.434 -6.192 -4.518 1.00 88.38 118 TYR A CA 1
ATOM 920 C C . TYR A 1 118 ? 0.862 -6.787 -5.808 1.00 88.38 118 TYR A C 1
ATOM 922 O O . TYR A 1 118 ? -0.303 -6.566 -6.152 1.00 88.38 118 TYR A O 1
ATOM 930 N N . THR A 1 119 ? 1.687 -7.539 -6.536 1.00 83.94 119 THR A N 1
ATOM 931 C CA . THR A 1 119 ? 1.271 -8.294 -7.727 1.00 83.94 119 THR A CA 1
ATOM 932 C C . THR A 1 119 ? 0.308 -9.427 -7.366 1.00 83.94 119 THR A C 1
ATOM 934 O O . THR A 1 119 ? 0.321 -9.959 -6.254 1.00 83.94 119 THR A O 1
ATOM 937 N N . LYS A 1 120 ? -0.560 -9.805 -8.314 1.00 79.94 120 LYS A N 1
ATOM 938 C CA . LYS A 1 120 ? -1.526 -10.901 -8.125 1.00 79.94 120 LYS A CA 1
ATOM 939 C C . LYS A 1 120 ? -0.880 -12.296 -8.145 1.00 79.94 120 LYS A C 1
ATOM 941 O O . LYS A 1 120 ? -1.512 -13.235 -7.668 1.00 79.94 120 LYS A O 1
ATOM 946 N N . GLU A 1 121 ? 0.340 -12.408 -8.660 1.00 80.31 121 GLU A N 1
ATOM 947 C CA . GLU A 1 121 ? 1.105 -13.648 -8.845 1.00 80.31 121 GLU A CA 1
ATOM 948 C C . GLU A 1 121 ? 1.177 -14.529 -7.581 1.00 80.31 121 GLU A C 1
ATOM 950 O O . GLU A 1 121 ? 0.900 -14.078 -6.462 1.00 80.31 121 GLU A O 1
ATOM 955 N N . GLU A 1 122 ? 1.543 -15.800 -7.786 1.00 76.88 122 GLU A N 1
ATOM 956 C CA . GLU A 1 122 ? 1.706 -16.807 -6.727 1.00 76.88 122 GLU A CA 1
ATOM 957 C C . GLU A 1 122 ? 2.718 -16.365 -5.670 1.00 76.88 122 GLU A C 1
ATOM 959 O O . GLU A 1 122 ? 2.440 -16.485 -4.483 1.00 76.88 122 GLU A O 1
ATOM 964 N N . ASN A 1 123 ? 3.830 -15.770 -6.112 1.00 82.00 123 ASN A N 1
ATOM 965 C CA . ASN A 1 123 ? 4.820 -15.114 -5.266 1.00 82.00 123 ASN A CA 1
ATOM 966 C C . ASN A 1 123 ? 4.627 -13.592 -5.367 1.00 82.00 123 ASN A C 1
ATOM 968 O O . ASN A 1 123 ? 5.171 -12.985 -6.296 1.00 82.00 123 ASN A O 1
ATOM 972 N N . PRO A 1 124 ? 3.842 -12.955 -4.472 1.00 81.38 124 PRO A N 1
ATOM 973 C CA . PRO A 1 124 ? 3.503 -11.544 -4.594 1.00 81.38 124 PRO A CA 1
ATOM 974 C C . PRO A 1 124 ? 4.738 -10.672 -4.387 1.00 81.38 124 PRO A C 1
ATOM 976 O O . PRO A 1 124 ? 5.498 -10.857 -3.440 1.00 81.38 124 PRO A O 1
ATOM 979 N N . ARG A 1 125 ? 4.909 -9.669 -5.245 1.00 84.31 125 ARG A N 1
ATOM 980 C CA . ARG A 1 125 ? 6.007 -8.694 -5.163 1.00 84.31 125 ARG A CA 1
ATOM 981 C C . ARG A 1 125 ? 5.443 -7.278 -5.090 1.00 84.31 125 ARG A C 1
ATOM 983 O O . ARG A 1 125 ? 4.335 -7.069 -5.590 1.00 84.31 125 ARG A O 1
ATOM 990 N N . PRO A 1 126 ? 6.169 -6.296 -4.525 1.00 88.31 126 PRO A N 1
ATOM 991 C CA . PRO A 1 126 ? 5.722 -4.907 -4.514 1.00 88.31 126 PRO A CA 1
ATOM 992 C C . PRO A 1 126 ? 5.367 -4.413 -5.921 1.00 88.31 126 PRO A C 1
ATOM 994 O O . PRO A 1 126 ? 6.175 -4.475 -6.850 1.00 88.31 126 PRO A O 1
ATOM 997 N N . HIS A 1 127 ? 4.152 -3.902 -6.093 1.00 88.62 127 HIS A N 1
ATOM 998 C CA . HIS A 1 127 ? 3.658 -3.482 -7.398 1.00 88.62 127 HIS A CA 1
ATOM 999 C C . HIS A 1 127 ? 4.329 -2.181 -7.852 1.00 88.62 127 HIS A C 1
ATOM 1001 O O . HIS A 1 127 ? 4.708 -1.344 -7.039 1.00 88.62 127 HIS A O 1
ATOM 1007 N N . VAL A 1 128 ? 4.465 -1.983 -9.163 1.00 90.62 128 VAL A N 1
ATOM 1008 C CA . VAL A 1 128 ? 4.951 -0.729 -9.784 1.00 90.62 128 VAL A CA 1
ATOM 1009 C C . VAL A 1 128 ? 3.879 0.359 -9.881 1.00 90.62 128 VAL A C 1
ATOM 1011 O O . VAL A 1 128 ? 4.175 1.488 -10.255 1.00 90.62 128 VAL A O 1
ATOM 1014 N N . LEU A 1 129 ? 2.625 0.020 -9.566 1.00 89.69 129 LEU A N 1
ATOM 1015 C CA . LEU A 1 129 ? 1.554 1.007 -9.490 1.00 89.69 129 LEU A CA 1
ATOM 1016 C C . LEU A 1 129 ? 1.633 1.702 -8.139 1.00 89.69 129 LEU A C 1
ATOM 1018 O O . LEU A 1 129 ? 2.170 1.145 -7.184 1.00 89.69 129 LEU A O 1
ATOM 1022 N N . GLN A 1 130 ? 1.076 2.902 -8.065 1.00 88.69 130 GLN A N 1
ATOM 1023 C CA . GLN A 1 130 ? 1.154 3.722 -6.862 1.00 88.69 130 GLN A CA 1
ATOM 1024 C C . GLN A 1 130 ? -0.207 3.819 -6.182 1.00 88.69 130 GLN A C 1
ATOM 1026 O O . GLN A 1 130 ? -1.244 3.902 -6.847 1.00 88.69 130 GLN A O 1
ATOM 1031 N N . LEU A 1 131 ? -0.196 3.844 -4.850 1.00 87.94 131 LEU A N 1
ATOM 1032 C CA . LEU A 1 131 ? -1.360 4.248 -4.072 1.00 87.94 131 LEU A CA 1
ATOM 1033 C C . LEU A 1 131 ? -1.269 5.732 -3.798 1.00 87.94 131 LEU A C 1
ATOM 1035 O O . LEU A 1 131 ? -0.283 6.216 -3.255 1.00 87.94 131 LEU A O 1
ATOM 1039 N N . LYS A 1 132 ? -2.342 6.448 -4.112 1.00 87.06 132 LYS A N 1
ATOM 1040 C CA . LYS A 1 132 ? -2.491 7.843 -3.727 1.00 87.06 132 LYS A CA 1
ATOM 1041 C C . LYS A 1 132 ? -3.666 8.003 -2.793 1.00 87.06 132 LYS A C 1
ATOM 1043 O O . LYS A 1 132 ? -4.757 7.501 -3.045 1.00 87.06 132 LYS A O 1
ATOM 1048 N N . LYS A 1 133 ? -3.452 8.770 -1.735 1.00 86.38 133 LYS A N 1
ATOM 1049 C CA . LYS A 1 133 ? -4.510 9.316 -0.892 1.00 86.38 133 LYS A CA 1
ATOM 1050 C C . LYS A 1 133 ? -4.314 10.823 -0.816 1.00 86.38 133 LYS A C 1
ATOM 1052 O O . LYS A 1 133 ? -3.186 11.314 -0.881 1.00 86.38 133 LYS A O 1
ATOM 1057 N N . LYS A 1 134 ? -5.410 11.564 -0.655 1.00 72.88 134 LYS A N 1
ATOM 1058 C CA . LYS A 1 134 ? -5.356 12.994 -0.333 1.00 72.88 134 LYS A CA 1
ATOM 1059 C C . LYS A 1 134 ? -4.452 13.193 0.896 1.00 72.88 134 LYS A C 1
ATOM 1061 O O . LYS A 1 134 ? -4.743 12.627 1.946 1.00 72.88 134 LYS A O 1
ATOM 1066 N N . ASN A 1 135 ? -3.397 13.996 0.743 1.00 67.81 135 ASN A N 1
ATOM 1067 C CA . ASN A 1 135 ? -2.376 14.312 1.756 1.00 67.81 135 ASN A CA 1
ATOM 1068 C C . ASN A 1 135 ? -1.357 13.195 2.083 1.00 67.81 135 ASN A C 1
ATOM 1070 O O . ASN A 1 135 ? -0.675 13.299 3.099 1.00 67.81 135 ASN A O 1
ATOM 1074 N N . SER A 1 136 ? -1.224 12.152 1.253 1.00 70.12 136 SER A N 1
ATOM 1075 C CA . SER A 1 136 ? -0.083 11.224 1.360 1.00 70.12 136 SER A CA 1
ATOM 1076 C C . SER A 1 136 ? 1.188 11.882 0.823 1.00 70.12 136 SER A C 1
ATOM 1078 O O . SER A 1 136 ? 1.149 12.495 -0.243 1.00 70.12 136 SER A O 1
ATOM 1080 N N . VAL A 1 137 ? 2.301 11.745 1.547 1.00 64.88 137 VAL A N 1
ATOM 1081 C CA . VAL A 1 137 ? 3.632 12.237 1.134 1.00 64.88 137 VAL A CA 1
ATOM 1082 C C . VAL A 1 137 ? 4.414 11.153 0.388 1.00 64.88 137 VAL A C 1
ATOM 1084 O O . VAL A 1 137 ? 5.265 11.457 -0.441 1.00 64.88 137 VAL A O 1
ATOM 1087 N N . THR A 1 138 ? 4.120 9.883 0.668 1.00 67.62 138 THR A N 1
ATOM 1088 C CA . THR A 1 138 ? 4.800 8.732 0.072 1.00 67.62 138 THR A CA 1
ATOM 1089 C C . THR A 1 138 ? 4.000 8.152 -1.088 1.00 67.62 138 THR A C 1
ATOM 1091 O O . THR A 1 138 ? 2.781 7.998 -0.993 1.00 67.62 138 THR A O 1
ATOM 1094 N N . ASP A 1 139 ? 4.708 7.791 -2.160 1.00 68.31 139 ASP A N 1
ATOM 1095 C CA . ASP A 1 139 ? 4.118 7.254 -3.393 1.00 68.31 139 ASP A CA 1
ATOM 1096 C C . ASP A 1 139 ? 3.916 5.724 -3.373 1.00 68.31 139 ASP A C 1
ATOM 1098 O O . ASP A 1 139 ? 3.043 5.197 -4.064 1.00 68.31 139 ASP A O 1
ATOM 1102 N N . ASP A 1 140 ? 4.726 4.993 -2.600 1.00 75.19 140 ASP A N 1
ATOM 1103 C CA . ASP A 1 140 ? 4.729 3.518 -2.590 1.00 75.19 140 ASP A CA 1
ATOM 1104 C C . ASP A 1 140 ? 3.766 2.906 -1.555 1.00 75.19 140 ASP A C 1
ATOM 1106 O O . ASP A 1 140 ? 3.419 1.725 -1.635 1.00 75.19 140 ASP A O 1
ATOM 1110 N N . ALA A 1 141 ? 3.338 3.689 -0.565 1.00 86.00 141 ALA A N 1
ATOM 1111 C CA . ALA A 1 141 ? 2.446 3.246 0.499 1.00 86.00 141 ALA A CA 1
ATOM 1112 C C . ALA A 1 141 ? 1.641 4.419 1.061 1.00 86.00 141 ALA A C 1
ATOM 1114 O O . ALA A 1 141 ? 2.069 5.571 0.993 1.00 86.00 141 ALA A O 1
ATOM 1115 N N . VAL A 1 142 ? 0.490 4.107 1.651 1.00 89.38 142 VAL A N 1
ATOM 1116 C CA . VAL A 1 142 ? -0.357 5.065 2.368 1.00 89.38 142 VAL A CA 1
ATOM 1117 C C . VAL A 1 142 ? -0.462 4.630 3.823 1.00 89.38 142 VAL A C 1
ATOM 1119 O O . VAL A 1 142 ? -0.626 3.448 4.105 1.00 89.38 142 VAL A O 1
ATOM 1122 N N . TYR A 1 143 ? -0.391 5.588 4.740 1.00 89.38 143 TYR A N 1
ATOM 1123 C CA . TYR A 1 143 ? -0.435 5.341 6.177 1.00 89.38 143 TYR A CA 1
ATOM 1124 C C . TYR A 1 143 ? -1.694 5.962 6.778 1.00 89.38 143 TYR A C 1
ATOM 1126 O O . TYR A 1 143 ? -1.968 7.139 6.554 1.00 89.38 143 TYR A O 1
ATOM 1134 N N . GLU A 1 144 ? -2.435 5.191 7.571 1.00 89.88 144 GLU A N 1
ATOM 1135 C CA . GLU A 1 144 ? -3.590 5.662 8.334 1.00 89.88 144 GLU A CA 1
ATOM 1136 C C . GLU A 1 144 ? -3.416 5.398 9.820 1.00 89.88 144 GLU A C 1
ATOM 1138 O O . GLU A 1 144 ? -3.124 4.280 10.240 1.00 89.88 144 GLU A O 1
ATOM 1143 N N . LYS A 1 145 ? -3.664 6.424 10.634 1.00 90.62 145 LYS A N 1
ATOM 1144 C CA . LYS A 1 145 ? -3.725 6.259 12.087 1.00 90.62 145 LYS A CA 1
ATOM 1145 C C . LYS A 1 145 ? -5.017 5.546 12.474 1.00 90.62 145 LYS A C 1
ATOM 1147 O O . LYS A 1 145 ? -6.065 5.769 11.862 1.00 90.62 145 LYS A O 1
ATOM 1152 N N . LEU A 1 146 ? -4.950 4.724 13.516 1.00 89.94 146 LEU A N 1
ATOM 1153 C CA . LEU A 1 146 ? -6.147 4.116 14.085 1.00 89.94 146 LEU A CA 1
ATOM 1154 C C . LEU A 1 146 ? -7.050 5.167 14.744 1.00 89.94 146 LEU A C 1
ATOM 1156 O O . LEU A 1 146 ? -6.588 6.091 15.414 1.00 89.94 146 LEU A O 1
ATOM 1160 N N . GLY A 1 147 ? -8.360 5.006 14.561 1.00 89.81 147 GLY A N 1
ATOM 1161 C CA . GLY A 1 147 ? -9.381 5.739 15.300 1.00 89.81 147 GLY A CA 1
ATOM 1162 C C . GLY A 1 147 ? -9.517 5.268 16.752 1.00 89.81 147 GLY A C 1
ATOM 1163 O O . GLY A 1 147 ? -8.823 4.363 17.212 1.00 89.81 147 GLY A O 1
ATOM 1164 N N . LYS A 1 148 ? -10.472 5.863 17.480 1.00 85.56 148 LYS A N 1
ATOM 1165 C CA . LYS A 1 148 ? -10.763 5.523 18.890 1.00 85.56 148 LYS A CA 1
ATOM 1166 C C . LYS A 1 148 ? -11.221 4.072 19.088 1.00 85.56 148 LYS A C 1
ATOM 1168 O O . LYS A 1 148 ? -11.079 3.523 20.170 1.00 85.56 148 LYS A O 1
ATOM 1173 N N . ASP A 1 149 ? -11.796 3.485 18.051 1.00 89.69 149 ASP A N 1
ATOM 1174 C CA . ASP A 1 149 ? -12.305 2.117 17.966 1.00 89.69 149 ASP A CA 1
ATOM 1175 C C . ASP A 1 149 ? -11.274 1.140 17.373 1.00 89.69 149 ASP A C 1
ATOM 1177 O O . ASP A 1 149 ? -11.649 0.078 16.875 1.00 89.69 149 ASP A O 1
ATOM 1181 N N . PHE A 1 150 ? -9.989 1.518 17.369 1.00 89.94 150 PHE A N 1
ATOM 1182 C CA . PHE A 1 150 ? -8.898 0.770 16.739 1.00 89.94 150 PHE A CA 1
ATOM 1183 C C . PHE A 1 150 ? -9.159 0.451 15.262 1.00 89.94 150 PHE A C 1
ATOM 1185 O O . PHE A 1 150 ? -8.704 -0.564 14.740 1.00 89.94 150 PHE A O 1
ATOM 1192 N N . THR A 1 151 ? -9.892 1.328 14.572 1.00 91.81 151 THR A N 1
ATOM 1193 C CA . THR A 1 151 ? -10.261 1.150 13.167 1.00 91.81 151 THR A CA 1
ATOM 1194 C C . THR A 1 151 ? -9.577 2.193 12.282 1.00 91.81 151 THR A C 1
ATOM 1196 O O . THR A 1 151 ? -9.628 3.389 12.563 1.00 91.81 151 THR A O 1
ATOM 1199 N N . ALA A 1 152 ? -8.965 1.751 11.184 1.00 91.81 152 ALA A N 1
ATOM 1200 C CA . ALA A 1 152 ? -8.444 2.584 10.105 1.00 91.81 152 ALA A CA 1
ATOM 1201 C C . ALA A 1 152 ? -9.371 2.517 8.884 1.00 91.81 152 ALA A C 1
ATOM 1203 O O . ALA A 1 152 ? -9.754 1.437 8.426 1.00 91.81 152 ALA A O 1
ATOM 1204 N N . LYS A 1 153 ? -9.719 3.686 8.338 1.00 92.38 153 LYS A N 1
ATOM 1205 C CA . LYS A 1 153 ? -10.594 3.824 7.163 1.00 92.38 153 LYS A CA 1
ATOM 1206 C C . LYS A 1 153 ? -9.824 4.453 6.012 1.00 92.38 153 LYS A C 1
ATOM 1208 O O . LYS A 1 153 ? -9.479 5.632 6.057 1.00 92.38 153 LYS A O 1
ATOM 1213 N N . PHE A 1 154 ? -9.631 3.697 4.938 1.00 90.38 154 PHE A N 1
ATOM 1214 C CA . PHE A 1 154 ? -8.864 4.130 3.770 1.00 90.38 154 PHE A CA 1
ATOM 1215 C C . PHE A 1 154 ? -9.754 4.867 2.763 1.00 90.38 154 PHE A C 1
ATOM 1217 O O . PHE A 1 154 ? -9.980 4.431 1.634 1.00 90.38 154 PHE A O 1
ATOM 1224 N N . GLN A 1 155 ? -10.296 6.009 3.186 1.00 89.81 155 GLN A N 1
ATOM 1225 C CA . GLN A 1 155 ? -11.115 6.866 2.329 1.00 89.81 155 GLN A CA 1
ATOM 1226 C C . GLN A 1 155 ? -10.277 7.549 1.249 1.00 89.81 155 GLN A C 1
ATOM 1228 O O . GLN A 1 155 ? -9.146 7.959 1.496 1.00 89.81 155 GLN A O 1
ATOM 1233 N N . SER A 1 156 ? -10.874 7.775 0.075 1.00 88.00 156 SER A N 1
ATOM 1234 C CA . SER A 1 156 ? -10.212 8.467 -1.046 1.00 88.00 156 SER A CA 1
ATOM 1235 C C . SER A 1 156 ? -8.888 7.818 -1.481 1.00 88.00 156 SER A C 1
ATOM 1237 O O . SER A 1 156 ? -8.001 8.516 -1.967 1.00 88.00 156 SER A O 1
ATOM 1239 N N . LEU A 1 157 ? -8.746 6.504 -1.276 1.00 88.62 157 LEU A N 1
ATOM 1240 C CA . LEU A 1 157 ? -7.600 5.731 -1.741 1.00 88.62 157 LEU A CA 1
ATOM 1241 C C . LEU A 1 157 ? -7.733 5.484 -3.247 1.00 88.62 157 LEU A C 1
ATOM 1243 O O . LEU A 1 157 ? -8.749 4.965 -3.686 1.00 88.62 157 LEU A O 1
ATOM 1247 N N . CYS A 1 158 ? -6.732 5.835 -4.038 1.00 88.56 158 CYS A N 1
ATOM 1248 C CA . CYS A 1 158 ? -6.740 5.690 -5.489 1.00 88.56 158 CYS A CA 1
ATOM 1249 C C . CYS A 1 158 ? -5.532 4.870 -5.938 1.00 88.56 158 CYS A C 1
ATOM 1251 O O . CYS A 1 158 ? -4.448 4.998 -5.374 1.00 88.56 158 CYS A O 1
ATOM 1253 N N . ILE A 1 159 ? -5.714 4.067 -6.985 1.00 88.62 159 ILE A N 1
ATOM 1254 C CA . ILE A 1 159 ? -4.629 3.320 -7.629 1.00 88.62 159 ILE A CA 1
ATOM 1255 C C . ILE A 1 159 ? -4.258 4.043 -8.919 1.00 88.62 159 ILE A C 1
ATOM 1257 O O . ILE A 1 159 ? -5.088 4.181 -9.827 1.00 88.62 159 ILE A O 1
ATOM 1261 N N . VAL A 1 160 ? -3.012 4.506 -8.977 1.00 89.00 160 VAL A N 1
ATOM 1262 C CA . VAL A 1 160 ? -2.462 5.234 -10.115 1.00 89.00 160 VAL A CA 1
ATOM 1263 C C . VAL A 1 160 ? -1.698 4.280 -11.017 1.00 89.00 160 VAL A C 1
ATOM 1265 O O . VAL A 1 160 ? -0.730 3.639 -10.601 1.00 89.00 160 VAL A O 1
ATOM 1268 N N . ASN A 1 161 ? -2.150 4.207 -12.264 1.00 89.56 161 ASN A N 1
ATOM 1269 C CA . ASN A 1 161 ? -1.510 3.450 -13.318 1.00 89.56 161 ASN A CA 1
ATOM 1270 C C . ASN A 1 161 ? -0.272 4.193 -13.844 1.00 89.56 161 ASN A C 1
ATOM 1272 O O . ASN A 1 161 ? -0.251 5.425 -13.901 1.00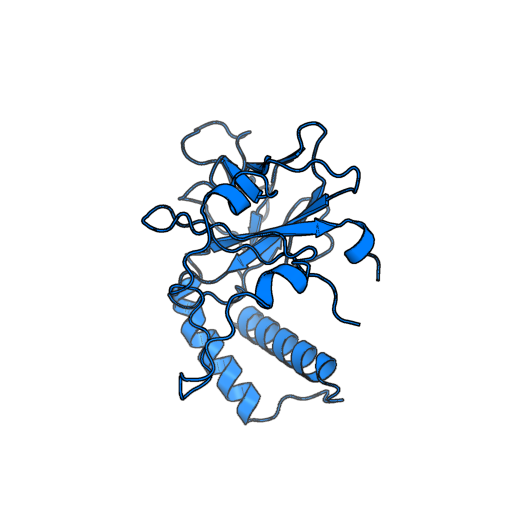 89.56 161 ASN A O 1
ATOM 1276 N N . LYS A 1 162 ? 0.742 3.434 -14.254 1.00 89.50 162 LYS A N 1
ATOM 1277 C CA . LYS A 1 162 ? 2.011 3.944 -14.776 1.00 89.50 162 LYS A CA 1
ATOM 1278 C C . LYS A 1 162 ? 2.196 3.527 -16.222 1.00 89.50 162 LYS A C 1
ATOM 1280 O O . LYS A 1 162 ? 1.756 2.454 -16.635 1.00 89.50 162 LYS A O 1
ATOM 1285 N N . LYS A 1 163 ? 2.833 4.394 -17.005 1.00 88.38 163 LYS A N 1
ATOM 1286 C CA . LYS A 1 163 ? 3.237 4.057 -18.369 1.00 88.38 163 LYS A CA 1
ATOM 1287 C C . LYS A 1 163 ? 4.403 3.076 -18.341 1.00 88.38 163 LYS A C 1
ATOM 1289 O O . LYS A 1 163 ? 5.102 2.939 -17.339 1.00 88.38 163 LYS A O 1
ATOM 1294 N N . LYS A 1 164 ? 4.623 2.393 -19.461 1.00 84.75 164 LYS A N 1
ATOM 1295 C CA . LYS A 1 164 ? 5.671 1.375 -19.587 1.00 84.75 164 LYS A CA 1
ATOM 1296 C C . LYS A 1 164 ? 7.060 1.938 -19.277 1.00 84.75 164 LYS A C 1
ATOM 1298 O O . LYS A 1 164 ? 7.855 1.277 -18.620 1.00 84.75 164 LYS A O 1
ATOM 1303 N N . GLU A 1 165 ? 7.327 3.159 -19.721 1.00 87.75 165 GLU A N 1
ATOM 1304 C CA . GLU A 1 165 ? 8.602 3.843 -19.516 1.00 87.75 165 GLU A CA 1
ATOM 1305 C C . GLU A 1 165 ? 8.814 4.159 -18.027 1.00 87.75 165 GLU A C 1
ATOM 1307 O O . GLU A 1 165 ? 9.879 3.880 -17.478 1.00 87.75 165 GLU A O 1
ATOM 1312 N N . GLU A 1 166 ? 7.761 4.630 -17.347 1.00 90.12 166 GLU A N 1
ATOM 1313 C CA . GLU A 1 166 ? 7.779 4.912 -15.906 1.00 90.12 166 GLU A CA 1
ATOM 1314 C C . GLU A 1 166 ? 7.971 3.637 -15.071 1.00 90.12 166 GLU A C 1
ATOM 1316 O O . GLU A 1 166 ? 8.638 3.665 -14.043 1.00 90.12 166 GLU A O 1
ATOM 1321 N N . ILE A 1 167 ? 7.412 2.501 -15.503 1.00 90.62 167 ILE A N 1
ATOM 1322 C CA . ILE A 1 167 ? 7.568 1.211 -14.810 1.00 90.62 167 ILE A CA 1
ATOM 1323 C C . ILE A 1 167 ? 9.044 0.809 -14.731 1.00 90.62 167 ILE A C 1
ATOM 1325 O O . ILE A 1 167 ? 9.522 0.421 -13.664 1.00 90.62 167 ILE A O 1
ATOM 1329 N N . VAL A 1 168 ? 9.771 0.918 -15.847 1.00 91.75 168 VAL A N 1
ATOM 1330 C CA . VAL A 1 168 ? 11.203 0.590 -15.896 1.00 91.75 168 VAL A CA 1
ATOM 1331 C C . VAL A 1 168 ? 11.992 1.515 -14.971 1.00 91.75 168 VAL A C 1
ATOM 1333 O O . VAL A 1 168 ? 12.859 1.053 -14.232 1.00 91.75 168 VAL A O 1
ATOM 1336 N N . GLU A 1 169 ? 11.672 2.808 -14.962 1.00 92.06 169 GLU A N 1
ATOM 1337 C CA . GLU A 1 169 ? 12.319 3.786 -14.086 1.00 92.06 169 GLU A CA 1
ATOM 1338 C C . GLU A 1 169 ? 12.054 3.513 -12.597 1.00 92.06 169 GLU A C 1
ATOM 1340 O O . GLU A 1 169 ? 12.981 3.540 -11.787 1.00 92.06 169 GLU A O 1
ATOM 1345 N N . ILE A 1 170 ? 10.818 3.161 -12.226 1.00 91.38 170 ILE A N 1
ATOM 1346 C CA . ILE A 1 170 ? 10.463 2.777 -10.852 1.00 91.38 170 ILE A CA 1
ATOM 1347 C C . ILE A 1 170 ? 11.283 1.563 -10.402 1.00 91.38 170 ILE A C 1
ATOM 1349 O O . ILE A 1 170 ? 11.843 1.572 -9.304 1.00 91.38 170 ILE A O 1
ATOM 1353 N N . LEU A 1 171 ? 11.389 0.532 -11.243 1.00 91.94 171 LEU A N 1
ATOM 1354 C CA . LEU A 1 171 ? 12.169 -0.667 -10.929 1.00 91.94 171 LEU A CA 1
ATOM 1355 C C . LEU A 1 171 ? 13.670 -0.365 -10.813 1.00 91.94 171 LEU A C 1
ATOM 1357 O O . LEU A 1 171 ? 14.311 -0.845 -9.877 1.00 91.94 171 LEU A O 1
ATOM 1361 N N . LYS A 1 172 ? 14.216 0.497 -11.683 1.00 92.62 172 LYS A N 1
ATOM 1362 C CA . LYS A 1 172 ? 15.599 0.996 -11.572 1.00 92.62 172 LYS A CA 1
ATOM 1363 C C . LYS A 1 172 ? 15.839 1.702 -10.242 1.00 92.62 172 LYS A C 1
ATOM 1365 O O . LYS A 1 172 ? 16.794 1.376 -9.540 1.00 92.62 172 LYS A O 1
ATOM 1370 N N . ASN A 1 173 ? 14.950 2.615 -9.861 1.00 91.25 173 ASN A N 1
ATOM 1371 C CA . ASN A 1 173 ? 15.060 3.352 -8.605 1.00 91.25 173 ASN A CA 1
ATOM 1372 C C . ASN A 1 173 ? 14.962 2.432 -7.382 1.00 91.25 173 ASN A C 1
ATOM 1374 O O . ASN A 1 173 ? 15.701 2.620 -6.417 1.00 91.25 173 ASN A O 1
ATOM 1378 N N . ARG A 1 174 ? 14.092 1.413 -7.419 1.00 90.75 174 ARG A N 1
ATOM 1379 C CA . ARG A 1 174 ? 14.006 0.398 -6.356 1.00 90.75 174 ARG A CA 1
ATOM 1380 C C . ARG A 1 174 ? 15.301 -0.395 -6.228 1.00 90.75 174 ARG A C 1
ATOM 1382 O O . ARG A 1 174 ? 15.809 -0.513 -5.116 1.00 90.75 174 ARG A O 1
ATOM 1389 N N . LYS A 1 175 ? 15.873 -0.853 -7.346 1.00 90.81 175 LYS A N 1
ATOM 1390 C CA . LYS A 1 175 ? 17.132 -1.606 -7.330 1.00 90.81 175 LYS A CA 1
ATOM 1391 C C . LYS A 1 175 ? 18.305 -0.761 -6.838 1.00 90.81 175 LYS A C 1
ATOM 1393 O O . LYS A 1 175 ? 19.109 -1.234 -6.046 1.00 90.81 175 LYS A O 1
ATOM 1398 N N . LEU A 1 176 ? 18.382 0.509 -7.241 1.00 90.81 176 LEU A N 1
ATOM 1399 C CA . LEU A 1 176 ? 19.399 1.429 -6.727 1.00 90.81 176 LEU A CA 1
ATOM 1400 C C . LEU A 1 176 ? 19.274 1.622 -5.211 1.00 90.81 176 LEU A C 1
ATOM 1402 O O . LEU A 1 176 ? 20.271 1.510 -4.506 1.00 90.81 176 LEU A O 1
ATOM 1406 N N . LYS A 1 177 ? 18.061 1.860 -4.693 1.00 88.38 177 LYS A N 1
ATOM 1407 C CA . LYS A 1 177 ? 17.822 1.976 -3.242 1.00 88.38 177 LYS A CA 1
ATOM 1408 C C . LYS A 1 177 ? 18.221 0.707 -2.482 1.00 88.38 177 LYS A C 1
ATOM 1410 O O . LYS A 1 177 ? 18.835 0.814 -1.426 1.00 88.38 177 LYS A O 1
ATOM 1415 N N . GLU A 1 178 ? 17.903 -0.468 -3.022 1.00 88.44 178 GLU A N 1
ATOM 1416 C CA . GLU A 1 178 ? 18.310 -1.764 -2.464 1.00 88.44 178 GLU A CA 1
ATOM 1417 C C . GLU A 1 178 ? 19.840 -1.866 -2.374 1.00 88.44 178 GLU A C 1
ATOM 1419 O O . GLU A 1 178 ? 20.379 -2.125 -1.299 1.00 88.44 178 GLU A O 1
ATOM 1424 N N . LEU A 1 179 ? 20.554 -1.564 -3.461 1.00 88.19 179 LEU A N 1
ATOM 1425 C CA . LEU A 1 179 ? 22.019 -1.584 -3.485 1.00 88.19 179 LEU A CA 1
ATOM 1426 C C . LEU A 1 179 ? 22.628 -0.598 -2.478 1.00 88.19 179 LEU A C 1
ATOM 1428 O O . LEU A 1 179 ? 23.529 -0.974 -1.729 1.00 88.19 179 LEU A O 1
ATOM 1432 N N . TYR A 1 180 ? 22.097 0.625 -2.389 1.00 87.44 180 TYR A N 1
ATOM 1433 C CA . TYR A 1 180 ? 22.531 1.596 -1.382 1.00 87.44 180 TYR A CA 1
ATOM 1434 C C . TYR A 1 180 ? 22.305 1.094 0.047 1.00 87.44 180 TYR A C 1
ATOM 1436 O O . TYR A 1 180 ? 23.181 1.256 0.893 1.00 87.44 180 TYR A O 1
ATOM 1444 N N . SER A 1 181 ? 21.166 0.452 0.322 1.00 85.81 181 SER A N 1
ATOM 1445 C CA . SER A 1 181 ? 20.872 -0.103 1.651 1.00 85.81 181 SER A CA 1
ATOM 1446 C C . SER A 1 181 ? 21.807 -1.250 2.051 1.00 85.81 181 SER A C 1
ATOM 1448 O O . SER A 1 181 ? 22.055 -1.455 3.236 1.00 85.81 181 SER A O 1
ATOM 1450 N N . LEU A 1 182 ? 22.377 -1.950 1.066 1.00 87.25 182 LEU A N 1
ATOM 1451 C CA . LEU A 1 182 ? 23.394 -2.987 1.250 1.00 87.25 182 LEU A CA 1
ATOM 1452 C C . LEU A 1 182 ? 24.824 -2.420 1.347 1.00 87.25 182 LEU A C 1
ATOM 1454 O O . LEU A 1 182 ? 25.779 -3.185 1.456 1.00 87.25 182 LEU A O 1
ATOM 1458 N N . GLY A 1 183 ? 24.987 -1.093 1.313 1.00 86.50 183 GLY A N 1
ATOM 1459 C CA . GLY A 1 183 ? 26.282 -0.419 1.420 1.00 86.50 183 GLY A CA 1
ATOM 1460 C C . GLY A 1 183 ? 27.037 -0.269 0.097 1.00 86.50 183 GLY A C 1
ATOM 1461 O O . GLY A 1 183 ? 28.192 0.151 0.104 1.00 86.50 183 GLY A O 1
ATOM 1462 N N . PHE A 1 184 ? 26.417 -0.578 -1.047 1.00 86.06 184 PHE A N 1
ATOM 1463 C CA . PHE A 1 184 ? 27.032 -0.330 -2.350 1.00 86.06 184 PHE A CA 1
ATOM 1464 C C . PHE A 1 184 ? 26.851 1.136 -2.759 1.00 86.06 184 PHE A C 1
ATOM 1466 O O . PHE A 1 184 ? 25.740 1.597 -3.017 1.00 86.06 184 PHE A O 1
ATOM 1473 N N . GLU A 1 185 ? 27.952 1.870 -2.912 1.00 75.00 185 GLU A N 1
ATOM 1474 C CA . GLU A 1 185 ? 27.944 3.234 -3.450 1.00 75.00 185 GLU A CA 1
ATOM 1475 C C . GLU A 1 185 ? 27.954 3.228 -4.986 1.00 75.00 185 GLU A C 1
ATOM 1477 O O . GLU A 1 185 ? 28.912 3.657 -5.629 1.00 75.00 185 GLU A O 1
ATOM 1482 N N . THR A 1 186 ? 26.884 2.732 -5.613 1.00 75.06 186 THR A N 1
ATOM 1483 C CA . THR A 1 186 ? 26.766 2.767 -7.077 1.00 75.06 186 THR A CA 1
ATOM 1484 C C . THR A 1 186 ? 25.708 3.752 -7.554 1.00 75.06 186 THR A C 1
ATOM 1486 O O . THR A 1 186 ? 24.554 3.705 -7.149 1.00 75.06 186 THR A O 1
ATOM 1489 N N . ARG A 1 187 ? 26.101 4.647 -8.469 1.00 70.56 187 ARG A N 1
ATOM 1490 C CA . ARG A 1 187 ? 25.179 5.563 -9.166 1.00 70.56 187 ARG A CA 1
ATOM 1491 C C . ARG A 1 187 ? 24.634 4.978 -10.472 1.00 70.56 187 ARG A C 1
ATOM 1493 O O . ARG A 1 187 ? 23.810 5.618 -11.121 1.00 70.56 187 ARG A O 1
ATOM 1500 N N . LYS A 1 188 ? 25.141 3.818 -10.907 1.00 80.06 188 LYS A N 1
ATOM 1501 C CA . LYS A 1 188 ? 24.786 3.192 -12.186 1.00 80.06 188 LYS A CA 1
ATOM 1502 C C . LYS A 1 188 ? 24.544 1.701 -12.006 1.00 80.06 188 LYS A C 1
ATOM 1504 O O . LYS A 1 188 ? 25.304 1.012 -11.333 1.00 80.06 188 LYS A O 1
ATOM 1509 N N . LEU A 1 189 ? 23.494 1.212 -12.648 1.00 86.62 189 LEU A N 1
ATOM 1510 C CA . LEU A 1 189 ? 23.234 -0.216 -12.742 1.00 86.62 189 LEU A CA 1
ATOM 1511 C C . LEU A 1 189 ? 24.157 -0.813 -13.807 1.00 86.62 189 LEU A C 1
ATOM 1513 O O . LEU A 1 189 ? 24.419 -0.185 -14.834 1.00 86.62 189 LEU A O 1
ATOM 1517 N N . ASP A 1 190 ? 24.690 -2.001 -13.539 1.00 88.69 190 ASP A N 1
ATOM 1518 C CA . ASP A 1 190 ? 25.410 -2.760 -14.556 1.00 88.69 190 ASP A CA 1
ATOM 1519 C C . ASP A 1 190 ? 24.430 -3.400 -15.559 1.00 88.69 190 ASP A C 1
ATOM 1521 O O . ASP A 1 190 ? 23.209 -3.404 -15.380 1.00 88.69 190 ASP A O 1
ATOM 1525 N N . LYS A 1 191 ? 24.981 -3.978 -16.629 1.00 89.94 191 LYS A N 1
ATOM 1526 C CA . LYS A 1 191 ? 24.188 -4.616 -17.690 1.00 89.94 191 LYS A CA 1
ATOM 1527 C C . LYS A 1 191 ? 23.375 -5.823 -17.208 1.00 89.94 191 LYS A C 1
ATOM 1529 O O . LYS A 1 191 ? 22.436 -6.216 -17.895 1.00 89.94 191 LYS A O 1
ATOM 1534 N N . ILE A 1 192 ? 23.765 -6.450 -16.096 1.00 90.75 192 ILE A N 1
ATOM 1535 C CA . ILE A 1 192 ? 23.063 -7.615 -15.547 1.00 90.75 192 ILE A CA 1
ATOM 1536 C C . ILE A 1 192 ? 21.783 -7.122 -14.877 1.00 90.75 192 ILE A C 1
ATOM 1538 O O . ILE A 1 192 ? 20.695 -7.529 -15.277 1.00 90.75 192 ILE A O 1
ATOM 1542 N N . HIS A 1 193 ? 21.905 -6.152 -13.972 1.00 90.75 193 HIS A N 1
ATOM 1543 C CA . HIS A 1 193 ? 20.769 -5.533 -13.302 1.00 90.75 193 HIS A CA 1
ATOM 1544 C C . HIS A 1 193 ? 19.800 -4.867 -14.287 1.00 90.75 193 HIS A C 1
ATOM 1546 O O . HIS A 1 193 ? 18.586 -4.963 -14.123 1.00 90.75 193 HIS A O 1
ATOM 1552 N N . GLU A 1 194 ? 20.304 -4.201 -15.332 1.00 91.12 194 GLU A N 1
ATOM 1553 C CA . GLU A 1 194 ? 19.438 -3.614 -16.362 1.00 91.12 194 GLU A CA 1
ATOM 1554 C C . GLU A 1 194 ? 18.595 -4.674 -17.082 1.00 91.12 194 GLU A C 1
ATOM 1556 O O . GLU A 1 194 ? 17.395 -4.469 -17.276 1.00 91.12 194 GLU A O 1
ATOM 1561 N N . ARG A 1 195 ? 19.188 -5.829 -17.414 1.00 93.00 195 ARG A N 1
ATOM 1562 C CA . ARG A 1 195 ? 18.466 -6.946 -18.036 1.00 93.00 195 ARG A CA 1
ATOM 1563 C C . ARG A 1 195 ? 17.403 -7.523 -17.100 1.00 93.00 195 ARG A C 1
ATOM 1565 O O . ARG A 1 195 ? 16.265 -7.705 -17.526 1.00 93.00 195 ARG A O 1
ATOM 1572 N N . GLU A 1 196 ? 17.743 -7.748 -15.832 1.00 92.38 196 GLU A N 1
ATOM 1573 C CA . GLU A 1 196 ? 16.800 -8.244 -14.816 1.00 92.38 196 GLU A CA 1
ATOM 1574 C C . GLU A 1 196 ? 15.594 -7.310 -14.644 1.00 92.38 196 GLU A C 1
ATOM 1576 O O . GLU A 1 196 ? 14.449 -7.755 -14.518 1.00 92.38 196 GLU A O 1
ATOM 1581 N N . ILE A 1 197 ? 15.831 -5.996 -14.674 1.00 92.38 197 ILE A N 1
ATOM 1582 C CA . ILE A 1 197 ? 14.771 -4.991 -14.586 1.00 92.38 197 ILE A CA 1
ATOM 1583 C C . ILE A 1 197 ? 13.863 -5.042 -15.813 1.00 92.38 197 ILE A C 1
ATOM 1585 O O . ILE A 1 197 ? 12.643 -4.972 -15.666 1.00 92.38 197 ILE A O 1
ATOM 1589 N N . GLU A 1 198 ? 14.420 -5.177 -17.017 1.00 91.81 198 GLU A N 1
ATOM 1590 C CA . GLU A 1 198 ? 13.618 -5.303 -18.235 1.00 91.81 198 GLU A CA 1
ATOM 1591 C C . GLU A 1 198 ? 12.766 -6.575 -18.245 1.00 91.81 198 GLU A C 1
ATOM 1593 O O . GLU A 1 198 ? 11.604 -6.536 -18.654 1.00 91.81 198 GLU A O 1
ATOM 1598 N N . GLU A 1 199 ? 13.320 -7.698 -17.795 1.00 91.44 199 GLU A N 1
ATOM 1599 C CA . GLU A 1 199 ? 12.594 -8.963 -17.658 1.00 91.44 199 GLU A CA 1
ATOM 1600 C C . GLU A 1 199 ? 11.469 -8.847 -16.628 1.00 91.44 199 GLU A C 1
ATOM 1602 O O . GLU A 1 199 ? 10.322 -9.202 -16.912 1.00 91.44 199 GLU A O 1
ATOM 1607 N N . THR A 1 200 ? 11.760 -8.246 -15.473 1.00 89.25 200 THR A N 1
ATOM 1608 C CA . THR A 1 200 ? 10.760 -7.977 -14.434 1.00 89.25 200 THR A CA 1
ATOM 1609 C C . THR A 1 200 ? 9.657 -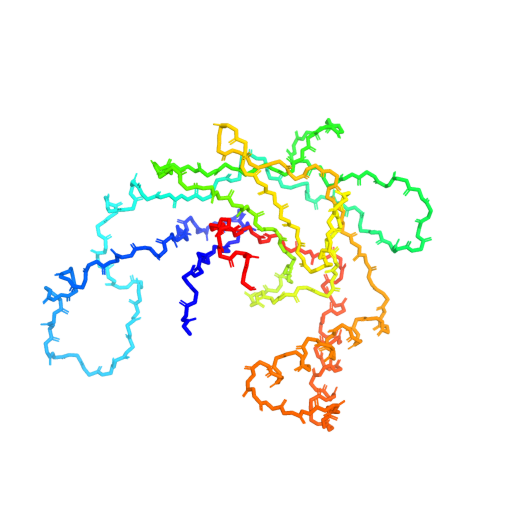7.057 -14.960 1.00 89.25 200 THR A C 1
ATOM 1611 O O . THR A 1 200 ? 8.477 -7.360 -14.794 1.00 89.25 200 THR A O 1
ATOM 1614 N N . ALA A 1 201 ? 10.004 -5.974 -15.661 1.00 90.56 201 ALA A N 1
ATOM 1615 C CA . ALA A 1 201 ? 9.034 -5.052 -16.252 1.00 90.56 201 ALA A CA 1
ATOM 1616 C C . ALA A 1 201 ? 8.117 -5.747 -17.272 1.00 90.56 201 ALA A C 1
ATOM 1618 O O . ALA A 1 201 ? 6.910 -5.497 -17.285 1.00 90.56 201 ALA A O 1
ATOM 1619 N N . LYS A 1 202 ? 8.671 -6.643 -18.102 1.00 89.62 202 LYS A N 1
ATOM 1620 C CA . LYS A 1 202 ? 7.899 -7.456 -19.056 1.00 89.62 202 LYS A CA 1
ATOM 1621 C C . LYS A 1 202 ? 6.945 -8.408 -18.335 1.00 89.62 202 LYS A C 1
ATOM 1623 O O . LYS A 1 202 ? 5.776 -8.460 -18.701 1.00 89.62 202 LYS A O 1
ATOM 1628 N N . SER A 1 203 ? 7.408 -9.100 -17.292 1.00 87.06 203 SER A N 1
ATOM 1629 C CA . SER A 1 203 ? 6.557 -9.990 -16.485 1.00 87.06 203 SER A CA 1
ATOM 1630 C C . SER A 1 203 ? 5.406 -9.222 -15.828 1.00 87.06 203 SER A C 1
ATOM 1632 O O . SER A 1 203 ? 4.242 -9.606 -15.934 1.00 87.06 203 SER A O 1
ATOM 1634 N N . MET A 1 204 ? 5.705 -8.066 -15.227 1.00 84.12 204 MET A N 1
ATOM 1635 C CA . MET A 1 204 ? 4.707 -7.234 -14.547 1.00 84.12 204 MET A CA 1
ATOM 1636 C C . MET A 1 204 ? 3.671 -6.625 -15.494 1.00 84.12 204 MET A C 1
ATOM 1638 O O . MET A 1 204 ? 2.592 -6.241 -15.040 1.00 84.12 204 MET A O 1
ATOM 1642 N N . GLN A 1 205 ? 3.949 -6.563 -16.800 1.00 79.44 205 GLN A N 1
ATOM 1643 C CA . GLN A 1 205 ? 2.996 -6.070 -17.791 1.00 79.44 205 GLN A CA 1
ATOM 1644 C C . GLN A 1 205 ? 1.687 -6.882 -17.784 1.00 79.44 205 GLN A C 1
ATOM 1646 O O . GLN A 1 205 ? 0.618 -6.312 -18.002 1.00 79.44 205 GLN A O 1
ATOM 1651 N N . GLY A 1 206 ? 1.753 -8.178 -17.452 1.00 74.44 206 GLY A N 1
ATOM 1652 C CA . GLY A 1 206 ? 0.581 -9.045 -17.288 1.00 74.44 206 GLY A CA 1
ATOM 1653 C C . GLY A 1 206 ? -0.248 -8.780 -16.023 1.00 74.44 206 GLY A C 1
ATOM 1654 O O . GLY A 1 206 ? -1.390 -9.221 -15.949 1.00 74.44 206 GLY A O 1
ATOM 1655 N N . CYS A 1 207 ? 0.291 -8.036 -15.051 1.00 74.69 207 CYS A N 1
ATOM 1656 C CA . CYS A 1 207 ? -0.360 -7.747 -13.769 1.00 74.69 207 CYS A CA 1
ATOM 1657 C C . CYS A 1 207 ? -0.903 -6.313 -13.651 1.00 74.69 207 CYS A C 1
ATOM 1659 O O . CYS A 1 207 ? -1.522 -5.978 -12.649 1.00 74.69 207 CYS A O 1
ATOM 1661 N N . LEU A 1 208 ? -0.734 -5.446 -14.657 1.00 83.56 208 LEU A N 1
ATOM 1662 C CA . LEU A 1 208 ? -1.129 -4.028 -14.552 1.00 83.56 208 LEU A CA 1
ATOM 1663 C C . LEU A 1 208 ? -2.640 -3.794 -14.372 1.00 83.56 208 LEU A C 1
ATOM 1665 O O . LEU A 1 208 ? -3.053 -2.693 -14.014 1.00 83.56 208 LEU A O 1
ATOM 1669 N N . ASN A 1 209 ? -3.471 -4.806 -14.624 1.00 81.62 209 ASN A N 1
ATOM 1670 C CA . ASN A 1 209 ? -4.923 -4.765 -14.452 1.00 81.62 209 ASN A CA 1
ATOM 1671 C C . ASN A 1 209 ? -5.407 -5.382 -13.127 1.00 81.62 209 ASN A C 1
ATOM 1673 O O . ASN A 1 209 ? -6.609 -5.361 -12.864 1.00 81.62 209 ASN A O 1
ATOM 1677 N N . ALA A 1 210 ? -4.513 -5.937 -12.305 1.00 83.38 210 ALA A N 1
ATOM 1678 C CA . ALA A 1 210 ? -4.882 -6.640 -11.084 1.00 83.38 210 ALA A CA 1
ATOM 1679 C C . ALA A 1 210 ? -3.836 -6.447 -9.984 1.00 83.38 210 ALA A C 1
ATOM 1681 O O . ALA A 1 210 ? -2.666 -6.780 -10.142 1.00 83.38 210 ALA A O 1
ATOM 1682 N N . VAL A 1 211 ? -4.286 -5.983 -8.820 1.00 85.69 211 VAL A N 1
ATOM 1683 C CA . VAL A 1 211 ? -3.419 -5.728 -7.665 1.00 85.69 211 VAL A CA 1
ATOM 1684 C C . VAL A 1 211 ? -3.953 -6.424 -6.419 1.00 85.69 211 VAL A C 1
ATOM 1686 O O . VAL A 1 211 ? -5.157 -6.646 -6.289 1.00 85.69 211 VAL A O 1
ATOM 1689 N N . LYS A 1 212 ? -3.058 -6.730 -5.482 1.00 88.00 212 LYS A N 1
ATOM 1690 C CA . LYS A 1 212 ? -3.379 -7.103 -4.101 1.00 88.00 212 LYS A CA 1
ATOM 1691 C C . LYS A 1 212 ? -3.078 -5.911 -3.191 1.00 88.00 212 LYS A C 1
ATOM 1693 O O . LYS A 1 212 ? -2.066 -5.236 -3.381 1.00 88.00 212 LYS A O 1
ATOM 1698 N N . LEU A 1 213 ? -3.939 -5.660 -2.207 1.00 87.75 213 LEU A N 1
ATOM 1699 C CA . LEU A 1 213 ? -3.653 -4.721 -1.122 1.00 87.75 213 LEU A CA 1
ATOM 1700 C C . LEU A 1 213 ? -3.046 -5.496 0.047 1.00 87.75 213 LEU A C 1
ATOM 1702 O O . LEU A 1 213 ? -3.607 -6.501 0.485 1.00 87.75 213 LEU A O 1
ATOM 1706 N N . CYS A 1 214 ? -1.903 -5.027 0.533 1.00 88.62 214 CYS A N 1
ATOM 1707 C CA . CYS A 1 214 ? -1.257 -5.537 1.733 1.00 88.62 214 CYS A CA 1
ATOM 1708 C C . CYS A 1 214 ? -1.429 -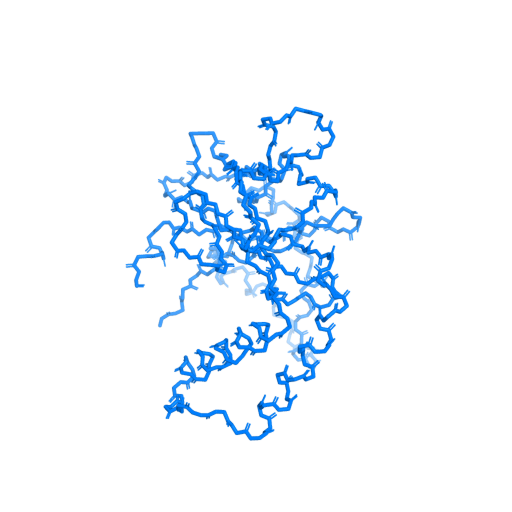4.516 2.855 1.00 88.62 214 CYS A C 1
ATOM 1710 O O . CYS A 1 214 ? -1.198 -3.328 2.624 1.00 88.62 214 CYS A O 1
ATOM 1712 N N . PHE A 1 215 ? -1.858 -4.974 4.030 1.00 86.69 215 PHE A N 1
ATOM 1713 C CA . PHE A 1 215 ? -2.095 -4.136 5.200 1.00 86.69 215 PHE A CA 1
ATOM 1714 C C . PHE A 1 215 ? -1.178 -4.581 6.327 1.00 86.69 215 PHE A C 1
ATOM 1716 O O . PHE A 1 215 ? -1.253 -5.718 6.779 1.00 86.69 215 PHE A O 1
ATOM 1723 N N . GLU A 1 216 ? -0.357 -3.657 6.796 1.00 87.56 216 GLU A N 1
ATOM 1724 C CA . GLU A 1 216 ? 0.657 -3.889 7.818 1.00 87.56 216 GLU A CA 1
ATOM 1725 C C . GLU A 1 216 ? 0.434 -2.891 8.959 1.00 87.56 216 GLU A C 1
ATOM 1727 O O . GLU A 1 216 ? -0.011 -1.766 8.723 1.00 87.56 216 GLU A O 1
ATOM 1732 N N . ALA A 1 217 ? 0.722 -3.285 10.195 1.00 85.56 217 ALA A N 1
ATOM 1733 C CA . ALA A 1 217 ? 0.602 -2.418 11.364 1.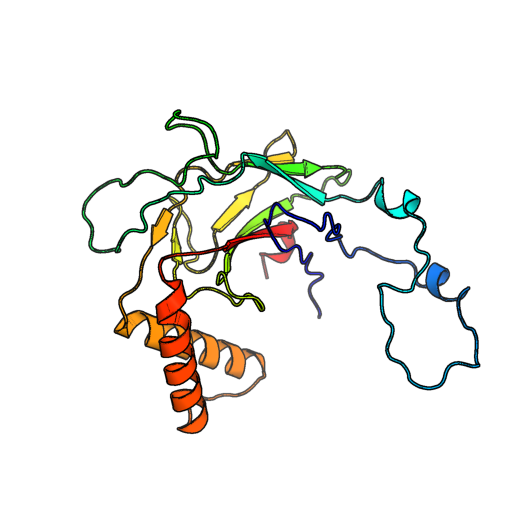00 85.56 217 ALA A CA 1
ATOM 1734 C C . ALA A 1 217 ? 1.992 -2.052 11.883 1.00 85.56 217 ALA A C 1
ATOM 1736 O O . ALA A 1 217 ? 2.852 -2.912 11.982 1.00 85.56 217 ALA A O 1
ATOM 1737 N N . PHE A 1 218 ? 2.204 -0.792 12.245 1.00 84.62 218 PHE A N 1
ATOM 1738 C CA . PHE A 1 218 ? 3.466 -0.301 12.799 1.00 84.62 218 PHE A CA 1
ATOM 1739 C C . PHE A 1 218 ? 3.189 0.550 14.027 1.00 84.62 218 PHE A C 1
ATOM 1741 O O . PHE A 1 218 ? 2.171 1.248 14.073 1.00 84.62 218 PHE A O 1
ATOM 1748 N N . TYR A 1 219 ? 4.092 0.555 15.003 1.00 85.62 219 TYR A N 1
ATOM 1749 C CA . TYR A 1 219 ? 4.025 1.574 16.041 1.00 85.62 219 TYR A CA 1
ATOM 1750 C C . TYR A 1 219 ? 4.428 2.924 15.460 1.00 85.62 219 TYR A C 1
ATOM 1752 O O . TYR A 1 219 ? 5.334 3.030 14.639 1.00 85.62 219 TYR A O 1
ATOM 1760 N N . GLU A 1 220 ? 3.745 3.984 15.890 1.00 79.19 220 GLU A N 1
ATOM 1761 C CA . GLU A 1 220 ? 3.982 5.332 15.359 1.00 79.19 220 GLU A CA 1
ATOM 1762 C C . GLU A 1 220 ? 5.436 5.801 15.560 1.00 79.19 220 GLU A C 1
ATOM 1764 O O . GLU A 1 220 ? 5.967 6.538 14.732 1.00 79.19 220 GLU A O 1
ATOM 1769 N N . ASN A 1 221 ? 6.099 5.328 16.617 1.00 68.38 221 ASN A N 1
ATOM 1770 C CA . ASN A 1 221 ? 7.476 5.699 16.939 1.00 68.38 221 ASN A CA 1
ATOM 1771 C C . ASN A 1 221 ? 8.498 5.114 15.947 1.00 68.38 221 ASN A C 1
ATOM 1773 O O . ASN A 1 221 ? 9.508 5.760 15.671 1.00 68.38 221 ASN A O 1
ATOM 1777 N N . ASP A 1 222 ? 8.206 3.958 15.347 1.00 64.25 222 ASP A N 1
ATOM 1778 C CA . ASP A 1 222 ? 9.113 3.263 14.420 1.00 64.25 222 ASP A CA 1
ATOM 1779 C C . ASP A 1 222 ? 9.172 3.939 13.040 1.00 64.25 222 ASP A C 1
ATOM 1781 O O . ASP A 1 222 ? 10.048 3.650 12.229 1.00 64.25 222 ASP A O 1
ATOM 1785 N N . LEU A 1 223 ? 8.253 4.872 12.771 1.00 58.53 223 LEU A N 1
ATOM 1786 C CA . LEU A 1 223 ? 8.192 5.648 11.530 1.00 58.53 223 LEU A CA 1
ATOM 1787 C C . LEU A 1 223 ? 8.966 6.975 11.608 1.00 58.53 223 LEU A C 1
ATOM 1789 O O . LEU A 1 223 ? 8.985 7.721 10.632 1.00 58.53 223 LEU A O 1
ATOM 1793 N N . SER A 1 224 ? 9.555 7.300 12.765 1.00 42.50 224 SER A N 1
ATOM 1794 C CA . SER A 1 224 ? 10.164 8.612 13.049 1.00 42.50 224 SER A CA 1
ATOM 1795 C C . SER A 1 224 ? 11.699 8.628 13.059 1.00 42.50 224 SER A C 1
ATOM 1797 O O . SER A 1 224 ? 12.288 9.587 13.556 1.00 42.50 224 SER A O 1
ATOM 1799 N N . THR A 1 225 ? 12.341 7.593 12.506 1.00 32.78 225 THR A N 1
ATOM 1800 C CA . THR A 1 225 ? 13.812 7.491 12.422 1.00 32.78 225 THR A CA 1
ATOM 1801 C C . THR A 1 225 ? 14.333 7.837 11.034 1.00 32.78 225 THR A C 1
ATOM 1803 O O . THR A 1 225 ? 13.740 7.347 10.047 1.00 32.78 225 THR A O 1
#

Secondary structure (DSSP, 8-state):
-----B-------SS---PPPP-----GGGTGGG--TT--S----TTSS---GGGGGGS-EEEEEEPBPS----EETT--S---PPPBTT---TT---EEEEES----S-EEEEEEEEESSSS--B-SSEEE-TT---SSEEEEE--TTSEEE-TT-EEEE--HHHHHHHHHHHHHHHHHHTT---SS--HHHHHHHHHHHHHHGGGTT-EEEEEEEEEGGGG--

Radius of gyration: 20.32 Å; chains: 1; bounding box: 51×52×47 Å